Protein AF-A0A953Y8S3-F1 (afdb_monomer_lite)

Foldseek 3Di:
DPPDPPCVVLLVVQCVVVVPPVFFAAADDPVLQVVLCVLLVADDFPVVNSCNRGTQWGDDPQKTFAGRVDPPCRHQNVVVVVVVVVPDDSQWGFGMAGNVRWTKTFRQVQQDPNSFTWIWTADPVVRDTDGDGRGPVRCSVCVVVVNVVVCVVVFAAADDPVRLVVVVVVVVVVVVVVVVDPPVPDDDDDPVVVCVVCVRHDHDDVVPPDPPD

Sequence (213 aa):
MSDEHPFANFEANLREVDPELDGLEPPTTPELIDAVETQLDVKLPPSFALWLRHYNGGTLYNTTIYGVEAEDDFDLAEVNLRDREEGLPTHLVAFANALSGDVYCFDTSLADDSGESPVFLLDPEEGTLASVAASFRSWLERLPRLEAELAEVRGPQPMTIDEWEEFLTRERAKLRRLSETPAHKLTMPDPEKVRAELGGKIPVDPRHLKSRD

pLDDT: mean 86.76, std 12.57, range [38.12, 98.69]

Structure (mmCIF, N/CA/C/O backbone):
data_AF-A0A953Y8S3-F1
#
_entry.id   AF-A0A953Y8S3-F1
#
loop_
_atom_site.group_PDB
_atom_site.id
_atom_site.type_symbol
_atom_site.label_atom_id
_atom_site.label_alt_id
_atom_site.label_comp_id
_atom_site.label_asym_id
_atom_site.label_entity_id
_atom_site.label_seq_id
_atom_site.pdbx_PDB_ins_code
_atom_site.Cartn_x
_atom_site.Cartn_y
_atom_site.Cartn_z
_atom_site.occupancy
_atom_site.B_iso_or_equiv
_atom_site.auth_seq_id
_atom_site.auth_comp_id
_atom_site.auth_asym_id
_atom_site.auth_atom_id
_atom_site.pdbx_PDB_model_num
ATOM 1 N N . MET A 1 1 ? 18.544 -1.359 24.787 1.00 40.81 1 MET A N 1
ATOM 2 C CA . MET A 1 1 ? 18.086 -2.488 23.957 1.00 40.81 1 MET A CA 1
ATOM 3 C C . MET A 1 1 ? 18.172 -1.964 22.544 1.00 40.81 1 MET A C 1
ATOM 5 O O . MET A 1 1 ? 17.632 -0.892 22.330 1.00 40.81 1 MET A O 1
ATOM 9 N N . SER A 1 2 ? 18.984 -2.562 21.670 1.00 45.97 2 SER A N 1
ATOM 10 C CA . SER A 1 2 ? 19.004 -2.121 20.271 1.00 45.97 2 SER A CA 1
ATOM 11 C C . SER A 1 2 ? 17.603 -2.321 19.715 1.00 45.97 2 SER A C 1
ATOM 13 O O . SER A 1 2 ? 17.109 -3.444 19.780 1.00 45.97 2 SER A O 1
ATOM 15 N N . ASP A 1 3 ? 16.968 -1.241 19.261 1.00 53.97 3 ASP A N 1
ATOM 16 C CA . ASP A 1 3 ? 15.739 -1.325 18.480 1.00 53.97 3 ASP A CA 1
ATOM 17 C C . ASP A 1 3 ? 16.066 -2.144 17.235 1.00 53.97 3 ASP A C 1
ATOM 19 O O . ASP A 1 3 ? 16.823 -1.720 16.360 1.00 53.97 3 ASP A O 1
ATOM 23 N N . GLU A 1 4 ? 15.599 -3.387 17.228 1.00 71.94 4 GLU A N 1
ATOM 24 C CA . GLU A 1 4 ? 15.699 -4.254 16.071 1.00 71.94 4 GLU A CA 1
ATOM 25 C C . GLU A 1 4 ? 14.810 -3.646 14.993 1.00 71.94 4 GLU A C 1
ATOM 27 O O . GLU A 1 4 ? 13.605 -3.489 15.182 1.00 71.94 4 GLU A O 1
ATOM 32 N N . HIS A 1 5 ? 15.430 -3.235 13.891 1.00 79.62 5 HIS A N 1
ATOM 33 C CA . HIS A 1 5 ? 14.739 -2.596 12.791 1.00 79.62 5 HIS A CA 1
ATOM 34 C C . HIS A 1 5 ? 13.695 -3.577 12.218 1.00 79.62 5 HIS A C 1
ATOM 36 O O . HIS A 1 5 ? 14.079 -4.577 11.603 1.00 79.62 5 HIS A O 1
ATOM 42 N N . PRO A 1 6 ? 12.381 -3.333 12.389 1.00 79.50 6 PRO A N 1
ATOM 43 C CA . PRO A 1 6 ? 11.343 -4.344 12.152 1.00 79.50 6 PRO A CA 1
ATOM 44 C C . PRO A 1 6 ? 11.275 -4.808 10.691 1.00 79.50 6 PRO A C 1
ATOM 46 O O . PRO A 1 6 ? 10.850 -5.930 10.412 1.00 79.50 6 PRO A O 1
ATOM 49 N N . PHE A 1 7 ? 11.767 -3.966 9.778 1.00 85.94 7 PHE A N 1
ATOM 50 C CA . PHE A 1 7 ? 11.824 -4.213 8.339 1.00 85.94 7 PHE A CA 1
ATOM 51 C C . PHE A 1 7 ? 13.245 -4.446 7.793 1.00 85.94 7 PHE A C 1
ATOM 53 O O . PHE A 1 7 ? 13.429 -4.416 6.583 1.00 85.94 7 PHE A O 1
ATOM 60 N N . ALA A 1 8 ? 14.250 -4.728 8.638 1.00 85.88 8 ALA A N 1
ATOM 61 C CA . ALA A 1 8 ? 15.660 -4.817 8.216 1.00 85.88 8 ALA A CA 1
ATOM 62 C C . ALA A 1 8 ? 15.896 -5.755 7.020 1.00 85.88 8 ALA A C 1
ATOM 64 O O . ALA A 1 8 ? 16.608 -5.419 6.078 1.00 85.88 8 ALA A O 1
ATOM 65 N N . ASN A 1 9 ? 15.287 -6.943 7.059 1.00 83.50 9 ASN A N 1
ATOM 66 C CA . ASN A 1 9 ? 15.431 -7.930 5.989 1.00 83.50 9 ASN A CA 1
ATOM 67 C C . ASN A 1 9 ? 14.745 -7.470 4.699 1.00 83.50 9 ASN A C 1
ATOM 69 O O . ASN A 1 9 ? 15.251 -7.725 3.611 1.00 83.50 9 ASN A O 1
ATOM 73 N N . PHE A 1 10 ? 13.596 -6.803 4.823 1.00 83.94 10 PHE A N 1
ATOM 74 C CA . PHE A 1 10 ? 12.876 -6.260 3.679 1.00 83.94 10 PHE A CA 1
ATOM 75 C C . PHE A 1 10 ? 13.683 -5.134 3.024 1.00 83.94 10 PHE A C 1
ATOM 77 O O . PHE A 1 10 ? 13.901 -5.169 1.818 1.00 83.94 10 PHE A O 1
ATOM 84 N N . GLU A 1 11 ? 14.214 -4.203 3.814 1.00 86.94 11 GLU A N 1
ATOM 85 C CA . GLU A 1 11 ? 15.062 -3.120 3.312 1.00 86.94 11 GLU A CA 1
ATOM 86 C C . GLU A 1 11 ? 16.339 -3.606 2.659 1.00 86.94 11 GLU A C 1
ATOM 88 O O . GLU A 1 11 ? 16.743 -3.054 1.641 1.00 86.94 11 GLU A O 1
ATOM 93 N N . ALA A 1 12 ? 16.985 -4.625 3.230 1.00 87.06 12 ALA A N 1
ATOM 94 C CA . ALA A 1 12 ? 18.180 -5.200 2.633 1.00 87.06 12 ALA A CA 1
ATOM 95 C C . ALA A 1 12 ? 17.896 -5.685 1.205 1.00 87.06 12 ALA A C 1
ATOM 97 O O . ALA A 1 12 ? 18.681 -5.396 0.309 1.00 87.06 12 ALA A O 1
ATOM 98 N N . ASN A 1 13 ? 16.752 -6.344 0.993 1.00 84.62 13 ASN A N 1
ATOM 99 C CA . ASN A 1 13 ? 16.322 -6.794 -0.330 1.00 84.62 13 ASN A CA 1
ATOM 100 C C . ASN A 1 13 ? 15.907 -5.620 -1.227 1.00 84.62 13 ASN A C 1
ATOM 102 O O . ASN A 1 13 ? 16.263 -5.586 -2.400 1.00 84.62 13 ASN A O 1
ATOM 106 N N . LEU A 1 14 ? 15.163 -4.651 -0.687 1.00 84.38 14 LEU A N 1
ATOM 107 C CA . LEU A 1 14 ? 14.699 -3.499 -1.454 1.00 84.38 14 LEU A CA 1
ATOM 108 C C . LEU A 1 14 ? 15.875 -2.655 -1.956 1.00 84.38 14 LEU A C 1
ATOM 110 O O . LEU A 1 14 ? 15.883 -2.271 -3.118 1.00 84.38 14 LEU A O 1
ATOM 114 N N . ARG A 1 15 ? 16.916 -2.476 -1.137 1.00 88.56 15 ARG A N 1
ATOM 115 C CA . ARG A 1 15 ? 18.151 -1.767 -1.504 1.00 88.56 15 ARG A CA 1
ATOM 116 C C . ARG A 1 15 ? 18.956 -2.436 -2.616 1.00 88.56 15 ARG A C 1
ATOM 118 O O . ARG A 1 15 ? 19.825 -1.786 -3.192 1.00 88.56 15 ARG A O 1
ATOM 125 N N . GLU A 1 16 ? 18.701 -3.706 -2.936 1.00 86.12 16 GLU A N 1
ATOM 126 C CA . GLU A 1 16 ? 19.294 -4.331 -4.126 1.00 86.12 16 GLU A CA 1
ATOM 127 C C . GLU A 1 16 ? 18.691 -3.776 -5.426 1.00 86.12 16 GLU A C 1
ATOM 129 O O . GLU A 1 16 ? 19.354 -3.797 -6.464 1.00 86.12 16 GLU A O 1
ATOM 134 N N . VAL A 1 17 ? 17.452 -3.277 -5.365 1.00 80.12 17 VAL A N 1
ATOM 135 C CA . VAL A 1 17 ? 16.686 -2.766 -6.511 1.00 80.12 17 VAL A CA 1
ATOM 136 C C . VAL A 1 17 ? 16.607 -1.236 -6.497 1.00 80.12 17 VAL A C 1
ATOM 138 O O . VAL A 1 17 ? 16.749 -0.615 -7.545 1.00 80.12 17 VAL A O 1
ATOM 141 N N . ASP A 1 18 ? 16.441 -0.639 -5.318 1.00 82.56 18 ASP A N 1
ATOM 142 C CA . ASP A 1 18 ? 16.395 0.802 -5.061 1.00 82.56 18 ASP A CA 1
ATOM 143 C C . ASP A 1 18 ? 17.322 1.143 -3.874 1.00 82.56 18 ASP A C 1
ATOM 145 O O . ASP A 1 18 ? 16.901 1.114 -2.714 1.00 82.56 18 ASP A O 1
ATOM 149 N N . PRO A 1 19 ? 18.618 1.411 -4.127 1.00 84.62 19 PRO A N 1
ATOM 150 C CA . PRO A 1 19 ? 19.604 1.632 -3.068 1.00 84.62 19 PRO A CA 1
ATOM 151 C C . PRO A 1 19 ? 19.318 2.839 -2.166 1.00 84.62 19 PRO A C 1
ATOM 153 O O . PRO A 1 19 ? 19.751 2.840 -1.003 1.00 84.62 19 PRO A O 1
ATOM 156 N N . GLU A 1 20 ? 18.647 3.856 -2.711 1.00 86.94 20 GLU A N 1
ATOM 157 C CA . GLU A 1 20 ? 18.370 5.132 -2.042 1.00 86.94 20 GLU A CA 1
ATOM 158 C C . GLU A 1 20 ? 16.993 5.141 -1.365 1.00 86.94 20 GLU A C 1
ATOM 160 O O . GLU A 1 20 ? 16.804 5.913 -0.426 1.00 86.94 20 GLU A O 1
ATOM 165 N N . LEU A 1 21 ? 16.118 4.182 -1.708 1.00 86.38 21 LEU A N 1
ATOM 166 C CA . LEU A 1 21 ? 14.735 4.097 -1.229 1.00 86.38 21 LEU A CA 1
ATOM 167 C C . LEU A 1 21 ? 13.928 5.339 -1.626 1.00 86.38 21 LEU A C 1
ATOM 169 O O . LEU A 1 21 ? 13.067 5.787 -0.869 1.00 86.38 21 LEU A O 1
ATOM 173 N N . ASP A 1 22 ? 14.216 5.890 -2.807 1.00 87.25 22 ASP A N 1
ATOM 174 C CA . ASP A 1 22 ? 13.662 7.161 -3.288 1.00 87.25 22 ASP A CA 1
ATOM 175 C C . ASP A 1 22 ? 12.137 7.123 -3.428 1.00 87.25 22 ASP A C 1
ATOM 177 O O . ASP A 1 22 ? 11.479 8.161 -3.392 1.00 87.25 22 ASP A O 1
ATOM 181 N N . GLY A 1 23 ? 11.564 5.927 -3.583 1.00 88.06 23 GLY A N 1
ATOM 182 C CA . GLY A 1 23 ? 10.120 5.745 -3.650 1.00 88.06 23 GLY A CA 1
ATOM 183 C C . GLY A 1 23 ? 9.397 5.893 -2.309 1.00 88.06 23 GLY A C 1
ATOM 184 O O . GLY A 1 23 ? 8.176 6.010 -2.319 1.00 88.06 23 GLY A O 1
ATOM 185 N N . LEU A 1 24 ? 10.092 5.860 -1.167 1.00 93.06 24 LEU A N 1
ATOM 186 C CA . LEU A 1 24 ? 9.463 5.838 0.157 1.00 93.06 24 LEU A CA 1
ATOM 187 C C . LEU A 1 24 ? 9.330 7.227 0.778 1.00 93.06 24 LEU A C 1
ATOM 189 O O . LEU A 1 24 ? 10.242 8.052 0.739 1.00 93.06 24 LEU A O 1
ATOM 193 N N . GLU A 1 25 ? 8.196 7.449 1.435 1.00 93.75 25 GLU A N 1
ATOM 194 C CA . GLU A 1 25 ? 7.914 8.705 2.120 1.00 93.75 25 GLU A CA 1
ATOM 195 C C . GLU A 1 25 ? 8.491 8.739 3.544 1.00 93.75 25 GLU A C 1
ATOM 197 O O . GLU A 1 25 ? 8.601 7.697 4.205 1.00 93.75 25 GLU A O 1
ATOM 202 N N . PRO A 1 26 ? 8.848 9.931 4.063 1.00 93.88 26 PRO A N 1
ATOM 203 C CA . PRO A 1 26 ? 9.354 10.070 5.424 1.00 93.88 26 PRO A CA 1
ATOM 204 C C . PRO A 1 26 ? 8.319 9.601 6.463 1.00 93.88 26 PRO A C 1
ATOM 206 O O . PRO A 1 26 ? 7.129 9.718 6.215 1.00 93.88 26 PRO A O 1
ATOM 209 N N . PRO A 1 27 ? 8.740 9.115 7.645 1.00 96.06 27 PRO A N 1
ATOM 210 C CA . PRO A 1 27 ? 7.841 8.632 8.696 1.00 96.06 27 PRO A CA 1
ATOM 211 C C . PRO A 1 27 ? 6.707 9.591 9.091 1.00 96.06 27 PRO A C 1
ATOM 213 O O . PRO A 1 27 ? 6.940 10.793 9.236 1.00 96.06 27 PRO A O 1
ATOM 216 N N . THR A 1 28 ? 5.536 9.042 9.434 1.00 97.00 28 THR A N 1
ATOM 217 C CA . THR A 1 28 ? 4.453 9.789 10.103 1.00 97.00 28 THR A CA 1
ATOM 218 C C . THR A 1 28 ? 4.440 9.585 11.620 1.00 97.00 28 THR A C 1
ATOM 220 O O . THR A 1 28 ? 5.166 8.750 12.175 1.00 97.00 28 THR A O 1
ATOM 223 N N . THR A 1 29 ? 3.615 10.362 12.323 1.00 97.56 29 THR A N 1
ATOM 224 C CA . THR A 1 29 ? 3.522 10.323 13.786 1.00 97.56 29 THR A CA 1
ATOM 225 C C . THR A 1 29 ? 2.384 9.423 14.280 1.00 97.56 29 THR A C 1
ATOM 227 O O . THR A 1 29 ? 1.382 9.233 13.588 1.00 97.56 29 THR A O 1
ATOM 230 N N . PRO A 1 30 ? 2.487 8.866 15.503 1.00 97.69 30 PRO A N 1
ATOM 231 C CA . PRO A 1 30 ? 1.397 8.106 16.112 1.00 97.69 30 PRO A CA 1
ATOM 232 C C . PRO A 1 30 ? 0.076 8.879 16.191 1.00 97.69 30 PRO A C 1
ATOM 234 O O . PRO A 1 30 ? -0.976 8.284 16.001 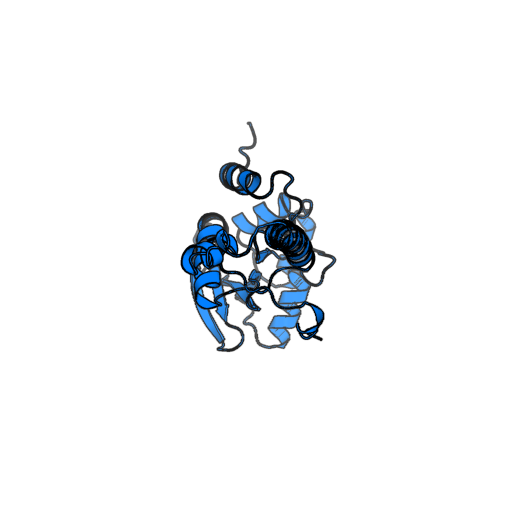1.00 97.69 30 PRO A O 1
ATOM 237 N N . GLU A 1 31 ? 0.125 10.190 16.433 1.00 98.19 31 GLU A N 1
ATOM 238 C CA . GLU A 1 31 ? -1.068 11.031 16.561 1.00 98.19 31 GLU A CA 1
ATOM 239 C C . GLU A 1 31 ? -1.841 11.143 15.242 1.00 98.19 31 GLU A C 1
ATOM 241 O O . GLU A 1 31 ? -3.071 11.150 15.254 1.00 98.19 31 GLU A O 1
ATOM 246 N N . LEU A 1 32 ? -1.129 11.206 14.113 1.00 98.25 32 LEU A N 1
ATOM 247 C CA . LEU A 1 32 ? -1.742 11.231 12.787 1.00 98.25 32 LEU A CA 1
ATOM 248 C C . LEU A 1 32 ? -2.349 9.869 12.433 1.00 98.25 32 LEU A C 1
ATOM 250 O O . LEU A 1 32 ? -3.464 9.802 11.923 1.00 98.25 32 LEU A O 1
ATOM 254 N N . ILE A 1 33 ? -1.680 8.773 12.799 1.00 98.44 33 ILE A N 1
ATOM 255 C CA . ILE A 1 33 ? -2.230 7.416 12.644 1.00 98.44 33 ILE A CA 1
ATOM 256 C C . ILE A 1 33 ? -3.518 7.257 13.466 1.00 98.44 33 ILE A C 1
ATOM 258 O O . ILE A 1 33 ? -4.524 6.781 12.943 1.00 98.44 33 ILE A O 1
ATOM 262 N N . ASP A 1 34 ? -3.519 7.698 14.727 1.00 98.44 34 ASP A N 1
ATOM 263 C CA . ASP A 1 34 ? -4.701 7.653 15.596 1.00 98.44 34 ASP A CA 1
ATOM 264 C C . ASP A 1 34 ? -5.860 8.499 15.028 1.00 98.44 34 ASP A C 1
ATOM 266 O O . ASP A 1 34 ? -7.034 8.134 15.170 1.00 98.44 34 ASP A O 1
ATOM 270 N N . ALA A 1 35 ? -5.550 9.623 14.370 1.00 98.31 35 ALA A N 1
ATOM 271 C CA . ALA A 1 35 ? -6.540 10.455 13.693 1.00 98.31 35 ALA A CA 1
ATOM 272 C C . ALA A 1 35 ? -7.179 9.721 12.505 1.00 98.31 35 ALA A C 1
ATOM 274 O O . ALA A 1 35 ? -8.407 9.713 12.404 1.00 98.31 35 ALA A O 1
ATOM 275 N N . VAL A 1 36 ? -6.382 9.037 11.676 1.00 98.31 36 VAL A N 1
ATOM 276 C CA . VAL A 1 36 ? -6.886 8.206 10.569 1.00 98.31 36 VAL A CA 1
ATOM 277 C C . VAL A 1 36 ? -7.742 7.051 11.082 1.00 98.31 36 VAL A C 1
ATOM 279 O O . VAL A 1 36 ? -8.850 6.848 10.591 1.00 98.31 36 VAL A O 1
ATOM 282 N N . GLU A 1 37 ? -7.291 6.326 12.110 1.00 98.50 37 GLU A N 1
ATOM 283 C CA . GLU A 1 37 ? -8.082 5.263 12.749 1.00 98.50 37 GLU A CA 1
ATOM 284 C C . GLU A 1 37 ? -9.438 5.780 13.248 1.00 98.50 37 GLU A C 1
ATOM 286 O O . GLU A 1 37 ? -10.473 5.140 13.058 1.00 98.50 37 GLU A O 1
ATOM 291 N N . THR A 1 38 ? -9.444 6.971 13.852 1.00 98.38 38 THR A N 1
ATOM 292 C CA . THR A 1 38 ? -10.665 7.626 14.336 1.00 98.38 38 THR A CA 1
ATOM 293 C C . THR A 1 38 ? -11.576 8.049 13.185 1.00 98.38 38 THR A C 1
ATOM 295 O O . THR A 1 38 ? -12.787 7.859 13.260 1.00 98.38 38 THR A O 1
ATOM 298 N N . GLN A 1 39 ? -11.014 8.617 12.118 1.00 98.00 39 GLN A N 1
ATOM 299 C CA . GLN A 1 39 ? -11.761 9.080 10.949 1.00 98.00 39 GLN A CA 1
ATOM 300 C C . GLN A 1 39 ? -12.384 7.918 10.170 1.00 98.00 39 GLN A C 1
ATOM 302 O O . GLN A 1 39 ? -13.512 8.025 9.686 1.00 98.00 39 GLN A O 1
ATOM 307 N N . LEU A 1 40 ? -11.665 6.801 10.074 1.00 97.81 40 LEU A N 1
ATOM 308 C CA . LEU A 1 40 ? -12.122 5.602 9.388 1.00 97.81 40 LEU A CA 1
ATOM 309 C C . LEU A 1 40 ? -12.964 4.673 10.277 1.00 97.81 40 LEU A C 1
ATOM 311 O O . LEU A 1 40 ? -13.578 3.759 9.726 1.00 97.81 40 LEU A O 1
ATOM 315 N N . ASP A 1 41 ? -13.038 4.918 11.589 1.00 97.75 41 ASP A N 1
ATOM 316 C CA . ASP A 1 41 ? -13.699 4.068 12.597 1.00 97.75 41 ASP A CA 1
ATOM 317 C C . ASP A 1 41 ? -13.211 2.606 12.558 1.00 97.75 41 ASP A C 1
ATOM 319 O O . ASP A 1 41 ? -13.985 1.649 12.593 1.00 97.75 41 ASP A O 1
ATOM 323 N N . VAL A 1 42 ? -11.893 2.429 12.433 1.00 97.50 42 VAL A N 1
ATOM 324 C CA . VAL A 1 42 ? -11.216 1.124 12.363 1.00 97.50 42 VAL A CA 1
ATOM 325 C C . VAL A 1 42 ? -9.897 1.169 13.125 1.00 97.50 42 VAL A C 1
ATOM 327 O O . VAL A 1 42 ? -9.343 2.235 13.382 1.00 97.50 42 VAL A O 1
ATOM 330 N N . LYS A 1 43 ? -9.364 -0.005 13.470 1.00 97.94 43 LYS A N 1
ATOM 331 C CA . LYS A 1 43 ? -7.976 -0.143 13.919 1.00 97.94 43 LYS A CA 1
ATOM 332 C C . LYS A 1 43 ? -7.117 -0.648 12.774 1.00 97.94 43 LYS A C 1
ATOM 334 O O . LYS A 1 43 ? -7.473 -1.636 12.132 1.00 97.94 43 LYS A O 1
ATOM 339 N N . LEU A 1 44 ? -6.014 0.044 12.510 1.00 98.44 44 LEU A N 1
ATOM 340 C CA . LEU A 1 44 ? -5.054 -0.374 11.503 1.00 98.44 44 LEU A CA 1
ATOM 341 C C . LEU A 1 44 ? -4.238 -1.558 12.040 1.00 98.44 44 LEU A C 1
ATOM 343 O O . LEU A 1 44 ? -3.949 -1.616 13.240 1.00 98.44 44 LEU A O 1
ATOM 347 N N . PRO A 1 45 ? -3.827 -2.501 11.173 1.00 98.44 45 PRO A N 1
ATOM 348 C CA . PRO A 1 45 ? -2.984 -3.612 11.595 1.00 98.44 45 PRO A CA 1
ATOM 349 C C . PRO A 1 45 ? -1.685 -3.106 12.244 1.00 98.44 45 PRO A C 1
ATOM 351 O O . PRO A 1 45 ? -1.045 -2.209 11.681 1.00 98.44 45 PRO A O 1
ATOM 354 N N . PRO A 1 46 ? -1.241 -3.674 13.382 1.00 98.00 46 PRO A N 1
ATOM 355 C CA . PRO A 1 46 ? -0.047 -3.207 14.085 1.00 98.00 46 PRO A CA 1
ATOM 356 C C . PRO A 1 46 ? 1.202 -3.132 13.202 1.00 98.00 46 PRO A C 1
ATOM 358 O O . PRO A 1 46 ? 1.966 -2.171 13.296 1.00 98.00 46 PRO A O 1
ATOM 361 N N . SER A 1 47 ? 1.407 -4.108 12.314 1.00 97.25 47 SER A N 1
ATOM 362 C CA . SER A 1 47 ? 2.540 -4.119 11.390 1.00 97.25 47 SER A CA 1
ATOM 363 C C . SER A 1 47 ? 2.469 -3.025 10.322 1.00 97.25 47 SER A C 1
ATOM 365 O O . SER A 1 47 ? 3.517 -2.522 9.918 1.00 97.25 47 SER A O 1
ATOM 367 N N . PHE A 1 48 ? 1.271 -2.592 9.923 1.00 98.25 48 PHE A N 1
ATOM 368 C CA . PHE A 1 48 ? 1.091 -1.455 9.019 1.00 98.25 48 PHE A CA 1
ATOM 369 C C . PHE A 1 48 ? 1.251 -0.114 9.745 1.00 98.25 48 PHE A C 1
ATOM 371 O O . PHE A 1 48 ? 1.951 0.770 9.265 1.00 98.25 48 PHE A O 1
ATOM 378 N N . ALA A 1 49 ? 0.714 0.024 10.959 1.00 97.94 49 ALA A N 1
ATOM 379 C CA . ALA A 1 49 ? 0.969 1.206 11.784 1.00 97.94 49 ALA A CA 1
ATOM 380 C C . ALA A 1 49 ? 2.471 1.378 12.085 1.00 97.94 49 ALA A C 1
ATOM 382 O O . ALA A 1 49 ? 2.988 2.494 12.118 1.00 97.94 49 ALA A O 1
ATOM 383 N N . LEU A 1 50 ? 3.195 0.270 12.281 1.00 96.56 50 LEU A N 1
ATOM 384 C CA . LEU A 1 50 ? 4.649 0.282 12.431 1.00 96.56 50 LEU A CA 1
ATOM 385 C C . LEU A 1 50 ? 5.365 0.692 11.139 1.00 96.56 50 LEU A C 1
ATOM 387 O O . LEU A 1 50 ? 6.375 1.387 11.221 1.00 96.56 50 LEU A O 1
ATOM 391 N N . TRP A 1 51 ? 4.844 0.281 9.979 1.00 96.50 51 TRP A N 1
ATOM 392 C CA . TRP A 1 51 ? 5.330 0.733 8.678 1.00 96.50 51 TRP A CA 1
ATOM 393 C C . TRP A 1 51 ? 5.178 2.237 8.538 1.00 96.50 51 TRP A C 1
ATOM 395 O O . TRP A 1 51 ? 6.191 2.889 8.368 1.00 96.50 51 TRP A O 1
ATOM 405 N N . LEU A 1 52 ? 3.985 2.795 8.751 1.00 97.62 52 LEU A N 1
ATOM 406 C CA . LEU A 1 52 ? 3.725 4.239 8.654 1.00 97.62 52 LEU A CA 1
ATOM 407 C C . LEU A 1 52 ? 4.679 5.082 9.523 1.00 97.62 52 LEU A C 1
ATOM 409 O O . LEU A 1 52 ? 5.170 6.129 9.104 1.00 97.62 52 LEU A O 1
ATOM 413 N N . ARG A 1 53 ? 5.023 4.593 10.722 1.00 96.69 53 ARG A N 1
ATOM 414 C CA . ARG A 1 53 ? 5.988 5.235 11.644 1.00 96.69 53 ARG A CA 1
ATOM 415 C C . ARG A 1 53 ? 7.447 5.146 11.208 1.00 96.69 53 ARG A C 1
ATOM 417 O O . ARG A 1 53 ? 8.316 5.684 11.893 1.00 96.69 53 ARG A O 1
ATOM 424 N N . HIS A 1 54 ? 7.729 4.416 10.143 1.00 94.75 54 HIS A N 1
ATOM 425 C CA . HIS A 1 54 ? 9.059 4.264 9.575 1.00 94.75 54 HIS A CA 1
ATOM 426 C C . HIS A 1 54 ? 9.125 4.807 8.141 1.00 94.75 54 HIS A C 1
ATOM 428 O O . HIS A 1 54 ? 10.100 5.451 7.774 1.00 94.75 54 HIS A O 1
ATOM 434 N N . TYR A 1 55 ? 8.060 4.593 7.378 1.00 94.19 55 TYR A N 1
ATOM 435 C CA . TYR A 1 55 ? 7.835 5.008 6.005 1.00 94.19 55 TYR A CA 1
ATOM 436 C C . TYR A 1 55 ? 6.352 5.341 5.861 1.00 94.19 55 TYR A C 1
ATOM 438 O O . TYR A 1 55 ? 5.515 4.447 5.996 1.00 94.19 55 TYR A O 1
ATOM 446 N N . ASN A 1 56 ? 5.993 6.595 5.592 1.00 95.25 56 ASN A N 1
ATOM 447 C CA . ASN A 1 56 ? 4.593 7.028 5.485 1.00 95.25 56 ASN A CA 1
ATOM 448 C C . ASN A 1 56 ? 3.926 6.579 4.171 1.00 95.25 56 ASN A C 1
ATOM 450 O O . ASN A 1 56 ? 3.214 7.340 3.540 1.00 95.25 56 ASN A O 1
ATOM 454 N N . GLY A 1 57 ? 4.168 5.347 3.729 1.00 94.56 57 GLY A N 1
ATOM 455 C CA . GLY A 1 57 ? 3.777 4.885 2.402 1.00 94.56 57 GLY A CA 1
ATOM 456 C C . GLY A 1 57 ? 4.853 5.172 1.357 1.00 94.56 57 GLY A C 1
ATOM 457 O O . GLY A 1 57 ? 6.052 5.102 1.649 1.00 94.56 57 GLY A O 1
ATOM 458 N N . GLY A 1 58 ? 4.412 5.419 0.130 1.00 93.69 58 GLY A N 1
ATOM 459 C CA . GLY A 1 58 ? 5.268 5.597 -1.036 1.00 93.69 58 GLY A CA 1
ATOM 460 C C . GLY A 1 58 ? 5.196 4.421 -2.009 1.00 93.69 58 GLY A C 1
ATOM 461 O O . GLY A 1 58 ? 4.379 3.509 -1.881 1.00 93.69 58 GLY A O 1
ATOM 462 N N . THR A 1 59 ? 6.051 4.440 -3.020 1.00 92.31 59 THR A N 1
ATOM 463 C CA . THR A 1 59 ? 6.057 3.457 -4.102 1.00 92.31 59 THR A CA 1
ATOM 464 C C . THR A 1 59 ? 7.110 2.378 -3.872 1.00 92.31 59 THR A C 1
ATOM 466 O O . THR A 1 59 ? 8.293 2.651 -3.688 1.00 92.31 59 THR A O 1
ATOM 469 N N . LEU A 1 60 ? 6.665 1.125 -3.938 1.00 90.31 60 LEU A N 1
ATOM 470 C CA . LEU A 1 60 ? 7.494 -0.072 -3.936 1.00 90.31 60 LEU A CA 1
ATOM 471 C C . LEU A 1 60 ? 7.239 -0.857 -5.218 1.00 90.31 60 LEU A C 1
ATOM 473 O O . LEU A 1 60 ? 6.127 -1.334 -5.446 1.00 90.31 60 LEU A O 1
ATOM 477 N N . TYR A 1 61 ? 8.275 -1.057 -6.031 1.00 87.62 61 TYR A N 1
ATOM 478 C CA . TYR A 1 61 ? 8.126 -1.667 -7.356 1.00 87.62 61 TYR A CA 1
ATOM 479 C C . TYR A 1 61 ? 7.107 -0.881 -8.203 1.00 87.62 61 TYR A C 1
ATOM 481 O O . TYR A 1 61 ? 7.342 0.289 -8.485 1.00 87.62 61 TYR A O 1
ATOM 489 N N . ASN A 1 62 ? 5.983 -1.496 -8.593 1.00 88.88 62 ASN A N 1
ATOM 490 C CA . ASN A 1 62 ? 4.866 -0.828 -9.272 1.00 88.88 62 ASN A CA 1
ATOM 491 C C . ASN A 1 62 ? 3.601 -0.783 -8.398 1.00 88.88 62 ASN A C 1
ATOM 493 O O . ASN A 1 62 ? 2.484 -0.758 -8.923 1.00 88.88 62 ASN A O 1
ATOM 497 N N . THR A 1 63 ? 3.772 -0.827 -7.078 1.00 93.12 63 THR A N 1
ATOM 498 C CA . THR A 1 63 ? 2.691 -0.715 -6.102 1.00 93.12 63 THR A CA 1
ATOM 499 C C . THR A 1 63 ? 2.901 0.537 -5.259 1.00 93.12 63 THR A C 1
ATOM 501 O O . THR A 1 63 ? 3.959 0.722 -4.661 1.00 93.12 63 THR A O 1
ATOM 504 N N . THR A 1 64 ? 1.876 1.376 -5.173 1.00 95.38 64 THR A N 1
ATOM 505 C CA . THR A 1 64 ? 1.877 2.582 -4.339 1.00 95.38 64 THR A CA 1
ATOM 506 C C . THR A 1 64 ? 1.143 2.290 -3.040 1.00 95.38 64 THR A C 1
ATOM 508 O O . THR A 1 64 ? -0.036 1.951 -3.066 1.00 95.38 64 THR A O 1
ATOM 511 N N . ILE A 1 65 ? 1.840 2.391 -1.912 1.00 97.25 65 ILE A N 1
ATOM 512 C CA . ILE A 1 65 ? 1.287 2.267 -0.562 1.00 97.25 65 ILE A CA 1
ATOM 513 C C . ILE A 1 65 ? 0.808 3.641 -0.105 1.00 97.25 65 ILE A C 1
ATOM 515 O O . ILE A 1 65 ? 1.549 4.618 -0.182 1.00 97.25 65 ILE A O 1
ATOM 519 N N . TYR A 1 66 ? -0.416 3.689 0.407 1.00 97.94 66 TYR A N 1
ATOM 520 C CA . TYR A 1 66 ? -1.057 4.908 0.878 1.00 97.94 66 TYR A CA 1
ATOM 521 C C . TYR A 1 66 ? -0.437 5.391 2.188 1.00 97.94 66 TYR A C 1
ATOM 523 O O . TYR A 1 66 ? -0.120 4.592 3.079 1.00 97.94 66 TYR A O 1
ATOM 531 N N . GLY A 1 67 ? -0.286 6.707 2.286 1.00 97.56 67 GLY A N 1
ATOM 532 C CA . GLY A 1 67 ? 0.299 7.401 3.425 1.00 97.56 67 GLY A CA 1
ATOM 533 C C . GLY A 1 67 ? -0.731 8.135 4.264 1.00 97.56 67 GLY A C 1
ATOM 534 O O . GLY A 1 67 ? -1.902 8.208 3.913 1.00 97.56 67 GLY A O 1
ATOM 535 N N . VAL A 1 68 ? -0.302 8.689 5.391 1.00 97.75 68 VAL A N 1
ATOM 536 C CA . VAL A 1 68 ? -1.115 9.600 6.203 1.00 97.75 68 VAL A CA 1
ATOM 537 C C . VAL A 1 68 ? -0.728 11.038 5.882 1.00 97.75 68 VAL A C 1
ATOM 539 O O . VAL A 1 68 ? 0.448 11.378 5.969 1.00 97.75 68 VAL A O 1
ATOM 542 N N . GLU A 1 69 ? -1.709 11.872 5.552 1.00 94.81 69 GLU A N 1
ATOM 543 C CA . GLU A 1 69 ? -1.532 13.228 5.020 1.00 94.81 69 GLU A CA 1
ATOM 544 C C . GLU A 1 69 ? -0.624 13.264 3.774 1.00 94.81 69 GLU A C 1
ATOM 546 O O . GLU A 1 69 ? 0.195 14.169 3.618 1.00 94.81 69 GLU A O 1
ATOM 551 N N . ALA A 1 70 ? -0.741 12.261 2.896 1.00 90.62 70 ALA A N 1
ATOM 552 C CA . ALA A 1 70 ? 0.052 12.186 1.666 1.00 90.62 70 ALA A CA 1
ATOM 553 C C . ALA A 1 70 ? -0.420 13.226 0.629 1.00 90.62 70 ALA A C 1
ATOM 555 O O . ALA A 1 70 ? -1.620 13.427 0.445 1.00 90.62 70 ALA A O 1
ATOM 556 N N . GLU A 1 71 ? 0.517 13.880 -0.068 1.00 76.81 71 GLU A N 1
ATOM 557 C CA . GLU A 1 71 ? 0.216 15.023 -0.953 1.00 76.81 71 GLU A CA 1
ATOM 558 C C . GLU A 1 71 ? -0.366 14.622 -2.333 1.00 76.81 71 GLU A C 1
ATOM 560 O O . GLU A 1 71 ? -0.983 15.457 -2.995 1.00 76.81 71 GLU A O 1
ATOM 565 N N . ASP A 1 72 ? -0.228 13.355 -2.750 1.00 72.75 72 ASP A N 1
ATOM 566 C CA . ASP A 1 72 ? -0.413 12.908 -4.145 1.00 72.75 72 ASP A CA 1
ATOM 567 C C . ASP A 1 72 ? -1.658 12.017 -4.383 1.00 72.75 72 ASP A C 1
ATOM 569 O O . ASP A 1 72 ? -1.566 10.976 -5.026 1.00 72.75 72 ASP A O 1
ATOM 573 N N . ASP A 1 73 ? -2.839 12.379 -3.865 1.00 82.50 73 ASP A N 1
ATOM 574 C CA . ASP A 1 73 ? -4.099 11.596 -3.980 1.00 82.50 73 ASP A CA 1
ATOM 575 C C . ASP A 1 73 ? -4.056 10.178 -3.354 1.00 82.50 73 ASP A C 1
ATOM 577 O O . ASP A 1 73 ? -5.003 9.396 -3.488 1.00 82.50 73 ASP A O 1
ATOM 581 N N . PHE A 1 74 ? -2.976 9.845 -2.642 1.00 89.38 74 PHE A N 1
ATOM 582 C CA . PHE A 1 74 ? -2.764 8.568 -1.952 1.00 89.38 74 PHE A CA 1
ATOM 583 C C . PHE A 1 74 ? -2.858 8.699 -0.428 1.00 89.38 74 PHE A C 1
ATOM 585 O O . PHE A 1 74 ? -2.297 7.881 0.307 1.00 89.38 74 PHE A O 1
ATOM 592 N N . ASP A 1 75 ? -3.570 9.720 0.055 1.00 96.88 75 ASP A N 1
ATOM 593 C CA . ASP A 1 75 ? -3.911 9.823 1.467 1.00 96.88 75 ASP A CA 1
ATOM 594 C C . ASP A 1 75 ? -4.863 8.688 1.866 1.00 96.88 75 ASP A C 1
ATOM 596 O O . ASP A 1 75 ? -5.950 8.504 1.312 1.00 96.88 75 ASP A O 1
ATOM 600 N N . LEU A 1 76 ? -4.438 7.914 2.858 1.00 98.06 76 LEU A N 1
ATOM 601 C CA . LEU A 1 76 ? -5.108 6.716 3.332 1.00 98.06 76 LEU A CA 1
ATOM 602 C C . LEU A 1 76 ? -6.547 6.997 3.771 1.00 98.06 76 LEU A C 1
ATOM 604 O O . LEU A 1 76 ? -7.435 6.186 3.497 1.00 98.06 76 LEU A O 1
ATOM 608 N N . ALA A 1 77 ? -6.794 8.109 4.462 1.00 97.88 77 ALA A N 1
ATOM 609 C CA . ALA A 1 77 ? -8.125 8.426 4.949 1.00 97.88 77 ALA A CA 1
ATOM 610 C C . ALA A 1 77 ? -9.020 8.954 3.829 1.00 97.88 77 ALA A C 1
ATOM 612 O O . ALA A 1 77 ? -10.151 8.485 3.689 1.00 97.88 77 ALA A O 1
ATOM 613 N N . GLU A 1 78 ? -8.527 9.891 3.022 1.00 97.31 78 GLU A N 1
ATOM 614 C CA . GLU A 1 78 ? -9.283 10.487 1.922 1.00 97.31 78 GLU A CA 1
ATOM 615 C C . GLU A 1 78 ? -9.682 9.439 0.883 1.00 97.31 78 GLU A C 1
ATOM 617 O O . GLU A 1 78 ? -10.858 9.369 0.515 1.00 97.31 78 GLU A O 1
ATOM 622 N N . VAL A 1 79 ? -8.750 8.564 0.484 1.00 96.19 79 VAL A N 1
ATOM 623 C CA . VAL A 1 79 ? -9.026 7.473 -0.461 1.00 96.19 79 VAL A CA 1
ATOM 624 C C . VAL A 1 79 ? -10.103 6.543 0.088 1.00 96.19 79 VAL A C 1
ATOM 626 O O . VAL A 1 79 ? -11.104 6.306 -0.581 1.00 96.19 79 VAL A O 1
ATOM 629 N N . ASN A 1 80 ? -9.969 6.064 1.329 1.00 98.06 80 ASN A N 1
ATOM 630 C CA . ASN A 1 80 ? -10.959 5.143 1.893 1.00 98.06 80 ASN A CA 1
ATOM 631 C C . ASN A 1 80 ? -12.330 5.794 2.102 1.00 98.06 80 ASN A C 1
ATOM 633 O O . ASN A 1 80 ? -13.350 5.125 1.946 1.00 98.06 80 ASN A O 1
ATOM 637 N N . LEU A 1 81 ? -12.392 7.074 2.476 1.00 97.50 81 LEU A N 1
ATOM 638 C CA . LEU A 1 81 ? -13.665 7.783 2.604 1.00 97.50 81 LEU A CA 1
ATOM 639 C C . LEU A 1 81 ? -14.358 7.925 1.251 1.00 97.50 81 LEU A C 1
ATOM 641 O O . LEU A 1 81 ? -15.550 7.630 1.165 1.00 97.50 81 LEU A O 1
ATOM 645 N N . ARG A 1 82 ? -13.615 8.301 0.205 1.00 96.12 82 ARG A N 1
ATOM 646 C CA . ARG A 1 82 ? -14.128 8.356 -1.168 1.00 96.12 82 ARG A CA 1
ATOM 647 C C . ARG A 1 82 ? -14.623 6.985 -1.627 1.00 96.12 82 ARG A C 1
ATOM 649 O O . ARG A 1 82 ? -15.769 6.860 -2.043 1.00 96.12 82 ARG A O 1
ATOM 656 N N . ASP A 1 83 ? -13.816 5.942 -1.469 1.00 94.81 83 ASP A N 1
ATOM 657 C CA . ASP A 1 83 ? -14.173 4.595 -1.922 1.00 94.81 83 ASP A CA 1
ATOM 658 C C . ASP A 1 83 ? -15.400 4.047 -1.162 1.00 94.81 83 ASP A C 1
ATOM 660 O O . ASP A 1 83 ? -16.222 3.316 -1.719 1.00 94.81 83 ASP A O 1
ATOM 664 N N . ARG A 1 84 ? -15.596 4.437 0.106 1.00 96.25 84 ARG A N 1
ATOM 665 C CA . ARG A 1 84 ? -16.811 4.115 0.881 1.00 96.25 84 ARG A CA 1
ATOM 666 C C . ARG A 1 84 ? -18.061 4.803 0.335 1.00 96.25 84 ARG A C 1
ATOM 668 O O . ARG A 1 84 ? -19.134 4.200 0.377 1.00 96.25 84 ARG A O 1
ATOM 675 N N . GLU A 1 85 ? -17.953 6.026 -0.186 1.00 95.94 85 GLU A N 1
ATOM 676 C CA . GLU A 1 85 ? -19.061 6.687 -0.895 1.00 95.94 85 GLU A CA 1
ATOM 677 C C . GLU A 1 85 ? -19.444 5.928 -2.175 1.00 95.94 85 GLU A C 1
ATOM 679 O O . GLU A 1 85 ? -20.618 5.900 -2.551 1.00 95.94 85 GLU A O 1
ATOM 684 N N . GLU A 1 86 ? -18.478 5.239 -2.786 1.00 92.00 86 GLU A N 1
ATOM 685 C CA . GLU A 1 86 ? -18.662 4.378 -3.960 1.00 92.00 86 GLU A CA 1
ATOM 686 C C . GLU A 1 86 ? -19.076 2.935 -3.613 1.00 92.00 86 GLU A C 1
ATOM 688 O O . GLU A 1 86 ? -19.382 2.136 -4.499 1.00 92.00 86 GLU A O 1
ATOM 693 N N . GLY A 1 87 ? -19.188 2.611 -2.321 1.00 92.69 87 GLY A N 1
ATOM 694 C CA . GLY A 1 87 ? -19.727 1.343 -1.832 1.00 92.69 87 GLY A CA 1
ATOM 695 C C . GLY A 1 87 ? -18.702 0.371 -1.250 1.00 92.69 87 GLY A C 1
ATOM 696 O O . GLY A 1 87 ? -19.082 -0.762 -0.939 1.00 92.69 87 GLY A O 1
ATOM 697 N N . LEU A 1 88 ? -17.443 0.781 -1.051 1.00 93.88 88 LEU A N 1
ATOM 698 C CA . LEU A 1 88 ? -16.461 -0.024 -0.323 1.00 93.88 88 LEU A CA 1
ATOM 699 C C . LEU A 1 88 ? -16.958 -0.283 1.117 1.00 93.88 88 LEU A C 1
ATOM 701 O O . LEU A 1 88 ? -17.266 0.664 1.850 1.00 93.88 88 LEU A O 1
ATOM 705 N N . PRO A 1 89 ? -17.053 -1.549 1.563 1.00 95.81 89 PRO A N 1
ATOM 706 C CA . PRO A 1 89 ? -17.455 -1.864 2.928 1.00 95.81 89 PRO A CA 1
ATOM 707 C C . PRO A 1 89 ? -16.516 -1.255 3.974 1.00 95.81 89 PRO A C 1
ATOM 709 O O . PRO A 1 89 ? -15.302 -1.312 3.831 1.00 95.81 89 PRO A O 1
ATOM 712 N N . THR A 1 90 ? -17.063 -0.762 5.088 1.00 96.88 90 THR A N 1
ATOM 713 C CA . THR A 1 90 ?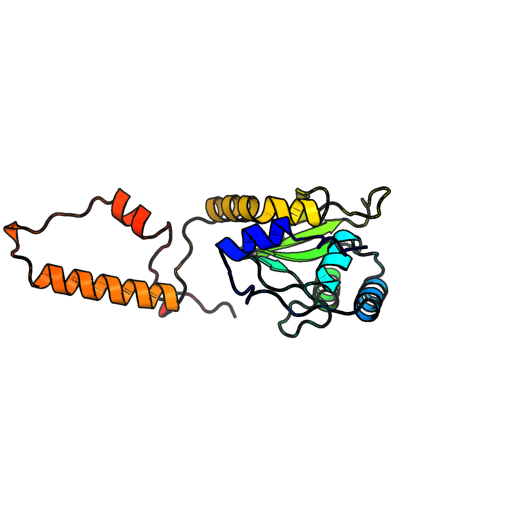 -16.280 -0.055 6.122 1.00 96.88 90 THR A CA 1
ATOM 714 C C . THR A 1 90 ? -15.183 -0.893 6.781 1.00 96.88 90 THR A C 1
ATOM 716 O O . THR A 1 90 ? -14.204 -0.327 7.259 1.00 96.88 90 THR A O 1
ATOM 719 N N . HIS A 1 91 ? -15.334 -2.221 6.806 1.00 96.81 91 HIS A N 1
ATOM 720 C CA . HIS A 1 91 ? -14.330 -3.139 7.347 1.00 96.81 91 HIS A CA 1
ATOM 721 C C . HIS A 1 91 ? -13.146 -3.365 6.400 1.00 96.81 91 HIS A C 1
ATOM 723 O O . HIS A 1 91 ? -12.094 -3.813 6.860 1.00 96.81 91 HIS A O 1
ATOM 729 N N . LEU A 1 92 ? -13.306 -3.067 5.106 1.00 97.94 92 LEU A N 1
ATOM 730 C CA . LEU A 1 92 ? -12.215 -3.096 4.146 1.00 97.94 92 LEU A CA 1
ATOM 731 C C . LEU A 1 92 ? -11.492 -1.754 4.172 1.00 97.94 92 LEU A C 1
ATOM 733 O O . LEU A 1 92 ? -12.110 -0.701 4.022 1.00 97.94 92 LEU A O 1
ATOM 737 N N . VAL A 1 93 ? -10.180 -1.811 4.372 1.00 98.50 93 VAL A N 1
ATOM 738 C CA . VAL A 1 93 ? -9.313 -0.632 4.376 1.00 98.50 93 VAL A CA 1
ATOM 739 C C . VAL A 1 93 ? -8.307 -0.784 3.250 1.00 98.50 93 VAL A C 1
ATOM 741 O O . VAL A 1 93 ? -7.370 -1.574 3.369 1.00 98.50 93 VAL A O 1
ATOM 744 N N . ALA A 1 94 ? -8.513 -0.056 2.157 1.00 98.12 94 ALA A N 1
ATOM 745 C CA . ALA A 1 94 ? -7.560 0.030 1.061 1.00 98.12 94 ALA A CA 1
ATOM 746 C C . ALA A 1 94 ? -6.267 0.683 1.566 1.00 98.12 94 ALA A C 1
ATOM 748 O O . ALA A 1 94 ? -6.322 1.716 2.228 1.00 98.12 94 ALA A O 1
ATOM 749 N N . PHE A 1 95 ? -5.111 0.087 1.289 1.00 98.44 95 PHE A N 1
ATOM 750 C CA . PHE A 1 95 ? -3.823 0.624 1.749 1.00 98.44 95 PHE A CA 1
ATOM 751 C C . PHE A 1 95 ? -2.749 0.654 0.666 1.00 98.44 95 PHE A C 1
ATOM 753 O O . PHE A 1 95 ? -1.686 1.224 0.895 1.00 98.44 95 PHE A O 1
ATOM 760 N N . ALA A 1 96 ? -2.980 0.023 -0.485 1.00 97.62 96 ALA A N 1
ATOM 761 C CA . ALA A 1 96 ? -2.068 0.123 -1.610 1.00 97.62 96 ALA A CA 1
ATOM 762 C C . ALA A 1 96 ? -2.787 -0.107 -2.940 1.00 97.62 96 ALA A C 1
ATOM 764 O O . ALA A 1 96 ? -3.740 -0.881 -3.010 1.00 97.62 96 ALA A O 1
ATOM 765 N N . ASN A 1 97 ? -2.284 0.514 -4.002 1.00 94.81 97 ASN A N 1
ATOM 766 C CA . ASN A 1 97 ? -2.754 0.329 -5.368 1.00 94.81 97 ASN A CA 1
ATOM 767 C C . ASN A 1 97 ? -1.663 -0.333 -6.208 1.00 94.81 97 ASN A C 1
ATOM 769 O O . ASN A 1 97 ? -0.525 0.141 -6.243 1.00 94.81 97 ASN A O 1
ATOM 773 N N . ALA A 1 98 ? -2.002 -1.423 -6.887 1.00 92.00 98 ALA A N 1
ATOM 774 C CA . ALA A 1 98 ? -1.133 -2.022 -7.882 1.00 92.00 98 ALA A CA 1
ATOM 775 C C . ALA A 1 98 ? -1.276 -1.273 -9.213 1.00 92.00 98 ALA A C 1
ATOM 777 O O . ALA A 1 98 ? -2.357 -0.834 -9.580 1.00 92.00 98 ALA A O 1
ATOM 778 N N . LEU A 1 99 ? -0.230 -1.236 -10.038 1.00 84.81 99 LEU A N 1
ATOM 779 C CA . LEU A 1 99 ? -0.285 -0.571 -11.351 1.00 84.81 99 LEU A CA 1
ATOM 780 C C . LEU A 1 99 ? -1.429 -1.045 -12.301 1.00 84.81 99 LEU A C 1
ATOM 782 O O . LEU A 1 99 ? -1.733 -0.359 -13.275 1.00 84.81 99 LEU A O 1
ATOM 786 N N . SER A 1 100 ? -2.092 -2.185 -12.052 1.00 82.06 100 SER A N 1
ATOM 787 C CA . SER A 1 100 ? -3.283 -2.631 -12.808 1.00 82.06 100 SER A CA 1
ATOM 788 C C . SER A 1 100 ? -4.516 -1.795 -12.507 1.00 82.06 100 SER A C 1
ATOM 790 O O . SER A 1 100 ? -5.420 -1.775 -13.338 1.00 82.06 100 SER A O 1
ATOM 792 N N . GLY A 1 101 ? -4.560 -1.138 -11.349 1.00 86.81 101 GLY A N 1
ATOM 793 C CA . GLY A 1 101 ? -5.780 -0.626 -10.736 1.00 86.81 101 GLY A CA 1
ATOM 794 C C . GLY A 1 101 ? -6.389 -1.574 -9.698 1.00 86.81 101 GLY A C 1
ATOM 795 O O . GLY A 1 101 ? -7.377 -1.199 -9.078 1.00 86.81 101 GLY A O 1
ATOM 796 N N . ASP A 1 102 ? -5.816 -2.767 -9.487 1.00 91.75 102 ASP A N 1
ATOM 797 C CA . ASP A 1 102 ? -6.225 -3.631 -8.375 1.00 91.75 102 ASP A CA 1
ATOM 798 C C . ASP A 1 102 ? -5.773 -3.022 -7.044 1.00 91.75 102 ASP A C 1
ATOM 800 O O . ASP A 1 102 ? -4.656 -2.509 -6.924 1.00 91.75 102 ASP A O 1
ATOM 804 N N . VAL A 1 103 ? -6.614 -3.133 -6.020 1.00 95.81 103 VAL A N 1
ATOM 805 C CA . VAL A 1 103 ? -6.393 -2.470 -4.731 1.00 95.81 103 VAL A CA 1
ATOM 806 C C . VAL A 1 103 ? -6.131 -3.507 -3.649 1.00 95.81 103 VAL A C 1
ATOM 808 O O . VAL A 1 103 ? -6.899 -4.450 -3.469 1.00 95.81 103 VAL A O 1
ATOM 811 N N . TYR A 1 104 ? -5.046 -3.350 -2.898 1.00 98.06 104 TYR A N 1
ATOM 812 C CA . TYR A 1 104 ? -4.808 -4.149 -1.704 1.00 98.06 104 TYR A CA 1
ATOM 813 C C . TYR A 1 104 ? -5.571 -3.560 -0.520 1.00 98.06 104 TYR A C 1
ATOM 815 O O . TYR A 1 104 ? -5.422 -2.380 -0.191 1.00 98.06 104 TYR A O 1
ATOM 823 N N . CYS A 1 105 ? -6.343 -4.409 0.152 1.00 98.38 105 CYS A N 1
ATOM 824 C CA . CYS A 1 105 ? -7.168 -4.035 1.292 1.00 98.38 105 CYS A CA 1
ATOM 825 C C . CYS A 1 105 ? -6.876 -4.925 2.501 1.00 98.38 105 CYS A C 1
ATOM 827 O O . CYS A 1 105 ? -6.674 -6.133 2.365 1.00 98.38 105 CYS A O 1
ATOM 829 N N . PHE A 1 106 ? -6.928 -4.350 3.699 1.00 98.69 106 PHE A N 1
ATOM 830 C CA . PHE A 1 106 ? -7.088 -5.110 4.935 1.00 98.69 106 PHE A CA 1
ATOM 831 C C . PHE A 1 106 ? -8.557 -5.448 5.149 1.00 98.69 106 PHE A C 1
ATOM 833 O O . PHE A 1 106 ? -9.402 -4.571 4.988 1.00 98.69 106 PHE A O 1
ATOM 840 N N . ASP A 1 107 ? -8.861 -6.669 5.585 1.00 98.44 107 ASP A N 1
ATOM 841 C CA . ASP A 1 107 ? -10.171 -6.980 6.164 1.00 98.44 107 ASP A CA 1
ATOM 842 C C . ASP A 1 107 ? -10.091 -6.922 7.692 1.00 98.44 107 ASP A C 1
ATOM 844 O O . ASP A 1 107 ? -9.722 -7.888 8.363 1.00 98.44 107 ASP A O 1
ATOM 848 N N . THR A 1 108 ? -10.447 -5.763 8.244 1.00 98.12 108 THR A N 1
ATOM 849 C CA . THR A 1 108 ? -10.370 -5.493 9.688 1.00 98.12 108 THR A CA 1
ATOM 850 C C . THR A 1 108 ? -11.425 -6.245 10.499 1.00 98.12 108 THR A C 1
ATOM 852 O O . THR A 1 108 ? -11.297 -6.365 11.717 1.00 98.12 108 THR A O 1
ATOM 855 N N . SER A 1 109 ? -12.443 -6.823 9.847 1.00 97.62 109 SER A N 1
ATOM 856 C CA . SER A 1 109 ? -13.410 -7.700 10.519 1.00 97.62 109 SER A CA 1
ATOM 857 C C . SER A 1 109 ? -12.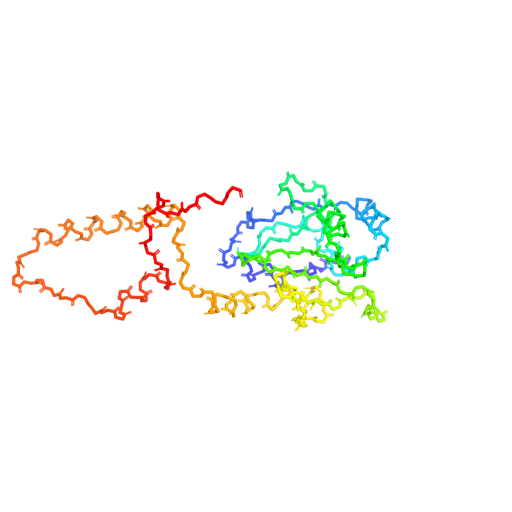834 -9.082 10.846 1.00 97.62 109 SER A C 1
ATOM 859 O O . SER A 1 109 ? -13.406 -9.812 11.657 1.00 97.62 109 SER A O 1
ATOM 861 N N . LEU A 1 110 ? -11.695 -9.425 10.238 1.00 98.00 110 LEU A N 1
ATOM 862 C CA . LEU A 1 110 ? -11.000 -10.702 10.378 1.00 98.00 110 LEU A CA 1
ATOM 863 C C . LEU A 1 110 ? -9.671 -10.574 11.135 1.00 98.00 110 LEU A C 1
ATOM 865 O O . LEU A 1 110 ? -8.801 -11.432 10.979 1.00 98.00 110 LEU A O 1
ATOM 869 N N . ALA A 1 111 ? -9.504 -9.515 11.932 1.00 97.81 111 ALA A N 1
ATOM 870 C CA . ALA A 1 111 ? -8.305 -9.328 12.737 1.00 97.81 111 ALA A CA 1
ATOM 871 C C . ALA A 1 111 ? -8.070 -10.517 13.691 1.00 97.81 111 ALA A C 1
ATOM 873 O O . ALA A 1 111 ? -9.005 -11.023 14.318 1.00 97.81 111 ALA A O 1
ATOM 874 N N . ASP A 1 112 ? -6.819 -10.965 13.795 1.00 97.69 112 ASP A N 1
ATOM 875 C CA . ASP A 1 112 ? -6.425 -12.057 14.685 1.00 97.69 112 ASP A CA 1
ATOM 876 C C . ASP A 1 112 ? -6.223 -11.597 16.144 1.00 97.69 112 ASP A C 1
ATOM 878 O O . ASP A 1 112 ? -6.396 -10.426 16.488 1.00 97.69 112 ASP A O 1
ATOM 882 N N . ASP A 1 113 ? -5.827 -12.521 17.027 1.00 97.12 113 ASP A N 1
ATOM 883 C CA . ASP A 1 113 ? -5.588 -12.231 18.451 1.00 97.12 113 ASP A CA 1
ATOM 884 C C . ASP A 1 113 ? -4.466 -11.197 18.691 1.00 97.12 113 ASP A C 1
ATOM 886 O O . ASP A 1 113 ? -4.355 -10.643 19.788 1.00 97.12 113 ASP A O 1
ATOM 890 N N . SER A 1 114 ? -3.616 -10.943 17.691 1.00 96.12 114 SER A N 1
ATOM 891 C CA . SER A 1 114 ? -2.572 -9.917 17.731 1.00 96.12 114 SER A CA 1
ATOM 892 C C . SER A 1 114 ? -3.016 -8.573 17.143 1.00 96.12 114 SER A C 1
ATOM 894 O O . SER A 1 114 ? -2.286 -7.591 17.267 1.00 96.12 114 SER A O 1
ATOM 896 N N . GLY A 1 115 ? -4.217 -8.508 16.561 1.00 97.50 115 GLY A N 1
ATOM 897 C CA . GLY A 1 115 ? -4.761 -7.336 15.877 1.00 97.50 115 GLY A CA 1
ATOM 898 C C . GLY A 1 115 ? -4.332 -7.223 14.413 1.00 97.50 115 GLY A C 1
ATOM 899 O O . GLY A 1 115 ? -4.666 -6.238 13.757 1.00 97.50 115 GLY A O 1
ATOM 900 N N . GLU A 1 116 ? -3.599 -8.201 13.878 1.00 98.19 116 GLU A N 1
ATOM 901 C CA . GLU A 1 116 ? -3.232 -8.219 12.464 1.00 98.19 116 GLU A CA 1
ATOM 902 C C . GLU A 1 116 ? -4.443 -8.585 11.615 1.00 98.19 116 GLU A C 1
ATOM 904 O O . GLU A 1 116 ? -5.170 -9.523 11.930 1.00 98.19 116 GLU A O 1
ATOM 909 N N . SER A 1 117 ? -4.649 -7.850 10.523 1.00 98.50 117 SER A N 1
ATOM 910 C CA . SER A 1 117 ? -5.725 -8.132 9.571 1.00 98.50 117 SER A CA 1
ATOM 911 C C . SER A 1 117 ? -5.167 -8.793 8.309 1.00 98.50 117 SER A C 1
ATOM 913 O O . SER A 1 117 ? -4.117 -8.365 7.812 1.00 98.50 117 SER A O 1
ATOM 915 N N . PRO A 1 118 ? -5.857 -9.803 7.751 1.00 98.56 118 PRO A N 1
ATOM 916 C CA . PRO A 1 118 ? -5.469 -10.398 6.482 1.00 98.56 118 PRO A CA 1
ATOM 917 C C . PRO A 1 118 ? -5.569 -9.386 5.338 1.00 98.56 118 PRO A C 1
ATOM 919 O O . PRO A 1 118 ? -6.403 -8.478 5.350 1.00 98.56 118 PRO A O 1
ATOM 922 N N . VAL A 1 119 ? -4.721 -9.584 4.330 1.00 98.69 119 VAL A N 1
ATOM 923 C CA . VAL A 1 119 ? -4.667 -8.760 3.122 1.00 98.69 119 VAL A CA 1
ATOM 924 C C . VAL A 1 119 ? -5.377 -9.472 1.980 1.00 98.69 119 VAL A C 1
ATOM 926 O O . VAL A 1 119 ? -5.094 -10.640 1.680 1.00 98.69 119 VAL A O 1
ATOM 929 N N . PHE A 1 120 ? -6.246 -8.732 1.305 1.00 98.06 120 PHE A N 1
ATOM 930 C CA . PHE A 1 120 ? -6.932 -9.128 0.087 1.00 98.06 120 PHE A CA 1
ATOM 931 C C . PHE A 1 120 ? -6.526 -8.227 -1.076 1.00 98.06 120 PHE A C 1
ATOM 933 O O . PHE A 1 120 ? -6.185 -7.067 -0.875 1.00 98.06 120 PHE A O 1
ATOM 940 N N . LEU A 1 121 ? -6.574 -8.773 -2.285 1.00 96.50 121 LEU A N 1
ATOM 941 C CA . LEU A 1 121 ? -6.558 -8.018 -3.528 1.00 96.50 121 LEU A CA 1
ATOM 942 C C . LEU A 1 121 ? -8.005 -7.876 -4.006 1.00 96.50 121 LEU A C 1
ATOM 944 O O . LEU A 1 121 ? -8.679 -8.890 -4.210 1.00 96.50 121 LEU A O 1
ATOM 948 N N . LEU A 1 122 ? -8.471 -6.638 -4.114 1.00 95.00 122 LEU A N 1
ATOM 949 C CA . LEU A 1 122 ? -9.763 -6.254 -4.661 1.00 95.00 122 LEU A CA 1
ATOM 950 C C . LEU A 1 122 ? -9.596 -5.927 -6.142 1.00 95.00 122 LEU A C 1
ATOM 952 O O . LEU A 1 122 ? -8.844 -5.020 -6.494 1.00 95.00 122 LEU A O 1
ATOM 956 N N . ASP A 1 123 ? -10.346 -6.640 -6.971 1.00 91.81 123 ASP A N 1
ATOM 957 C CA . ASP A 1 123 ? -10.632 -6.237 -8.344 1.00 91.81 123 ASP A CA 1
ATOM 958 C C . ASP A 1 123 ? -11.853 -5.299 -8.302 1.00 91.81 123 ASP A C 1
ATOM 960 O O . ASP A 1 123 ? -12.959 -5.769 -8.002 1.00 91.81 123 ASP A O 1
ATOM 964 N N . PRO A 1 124 ? -11.687 -3.983 -8.530 1.00 83.50 124 PRO A N 1
ATOM 965 C CA . PRO A 1 124 ? -12.795 -3.035 -8.464 1.00 83.50 124 PRO A CA 1
ATOM 966 C C . PRO A 1 124 ? -13.762 -3.156 -9.651 1.00 83.50 124 PRO A C 1
ATOM 968 O O . PRO A 1 124 ? -14.907 -2.722 -9.534 1.00 83.50 124 PRO A O 1
ATOM 971 N N . GLU A 1 125 ? -13.343 -3.742 -10.779 1.00 84.38 125 GLU A N 1
ATOM 972 C CA . GLU A 1 125 ? -14.205 -3.926 -11.952 1.00 84.38 125 GLU A CA 1
ATOM 973 C C . GLU A 1 125 ? -15.181 -5.089 -11.734 1.00 84.38 125 GLU A C 1
ATOM 975 O O . GLU A 1 125 ? -16.381 -4.961 -11.988 1.00 84.38 125 GLU A O 1
ATOM 980 N N . GLU A 1 126 ? -14.682 -6.212 -11.216 1.00 85.56 126 GLU A N 1
ATOM 981 C CA . GLU A 1 126 ? -15.478 -7.424 -10.974 1.00 85.56 126 GLU A CA 1
ATOM 982 C C . GLU A 1 126 ? -16.038 -7.501 -9.539 1.00 85.56 126 GLU A C 1
ATOM 984 O O . GLU A 1 126 ? -16.904 -8.330 -9.242 1.00 85.56 126 GLU A O 1
ATOM 989 N N . GLY A 1 127 ? -15.554 -6.654 -8.625 1.00 86.06 127 GLY A N 1
ATOM 990 C CA . GLY A 1 127 ? -15.936 -6.646 -7.210 1.00 86.06 127 GLY A CA 1
ATOM 991 C C . GLY A 1 127 ? -15.506 -7.911 -6.461 1.00 86.06 127 GLY A C 1
ATOM 992 O O . GLY A 1 127 ? -16.191 -8.346 -5.531 1.00 86.06 127 GLY A O 1
ATOM 993 N N . THR A 1 128 ? -14.412 -8.549 -6.889 1.00 91.12 128 THR A N 1
ATOM 994 C CA . THR A 1 128 ? -13.941 -9.817 -6.313 1.00 91.12 128 THR A CA 1
ATOM 995 C C . THR A 1 128 ? -12.768 -9.610 -5.364 1.00 91.12 128 THR A C 1
ATOM 997 O O . THR A 1 128 ? -11.932 -8.737 -5.568 1.00 91.12 128 THR A O 1
ATOM 1000 N N . LEU A 1 129 ? -12.711 -10.429 -4.309 1.00 94.69 129 LEU A N 1
ATOM 1001 C CA . LEU A 1 129 ? -11.646 -10.402 -3.308 1.00 94.69 129 LEU A CA 1
ATOM 1002 C C . LEU A 1 129 ? -10.849 -11.705 -3.346 1.00 94.69 129 LEU A C 1
ATOM 1004 O O . LEU A 1 129 ? -11.410 -12.794 -3.189 1.00 94.69 129 LEU A O 1
ATOM 1008 N N . ALA A 1 130 ? -9.531 -11.594 -3.476 1.00 95.25 130 ALA A N 1
ATOM 1009 C CA . ALA A 1 130 ? -8.602 -12.714 -3.386 1.00 95.25 130 ALA A CA 1
ATOM 1010 C C . ALA A 1 130 ? -7.680 -12.547 -2.173 1.00 95.25 130 ALA A C 1
ATOM 1012 O O . ALA A 1 130 ? -6.988 -11.543 -2.053 1.00 95.25 130 ALA A O 1
ATOM 1013 N N . SER A 1 131 ? -7.639 -13.526 -1.264 1.00 96.94 131 SER A N 1
ATOM 1014 C CA . SER A 1 131 ? -6.716 -13.473 -0.121 1.00 96.94 131 SER A CA 1
ATOM 1015 C C . SER A 1 131 ? -5.271 -13.631 -0.598 1.00 96.94 131 SER A C 1
ATOM 1017 O O . SER A 1 131 ? -4.929 -14.631 -1.236 1.00 96.94 131 SER A O 1
ATOM 1019 N N . VAL A 1 132 ? -4.414 -12.662 -0.267 1.00 97.00 132 VAL A N 1
ATOM 1020 C CA . VAL A 1 132 ? -3.011 -12.636 -0.709 1.00 97.00 132 VAL A CA 1
ATOM 1021 C C . VAL A 1 132 ? -2.008 -12.709 0.434 1.00 97.00 132 VAL A C 1
ATOM 1023 O O . VAL A 1 132 ? -0.888 -13.144 0.191 1.00 97.00 132 VAL A O 1
ATOM 1026 N N . ALA A 1 133 ? -2.360 -12.362 1.673 1.00 97.81 133 ALA A N 1
ATOM 1027 C CA . ALA A 1 133 ? -1.482 -12.561 2.830 1.00 97.81 133 ALA A CA 1
ATOM 1028 C C . ALA A 1 133 ? -2.259 -12.585 4.152 1.00 97.81 133 ALA A C 1
ATOM 1030 O O . ALA A 1 133 ? -3.386 -12.108 4.231 1.00 97.81 133 ALA A O 1
ATOM 1031 N N . ALA A 1 134 ? -1.636 -13.122 5.204 1.00 97.69 134 ALA A N 1
ATOM 1032 C CA . ALA A 1 134 ? -2.230 -13.160 6.543 1.00 97.69 134 ALA A CA 1
ATOM 1033 C C . ALA A 1 134 ? -2.051 -11.849 7.334 1.00 97.69 134 ALA A C 1
ATOM 1035 O O . ALA A 1 134 ? -2.746 -11.641 8.318 1.00 97.69 134 ALA A O 1
ATOM 1036 N N . SER A 1 135 ? -1.116 -10.990 6.922 1.00 97.94 135 SER A N 1
ATOM 1037 C CA . SER A 1 135 ? -0.807 -9.707 7.563 1.00 97.94 135 SER A CA 1
ATOM 1038 C C . SER A 1 135 ? -0.059 -8.795 6.592 1.00 97.94 135 SER A C 1
ATOM 1040 O O . SER A 1 135 ? 0.459 -9.270 5.573 1.00 97.94 135 SER A O 1
ATOM 1042 N N . PHE A 1 136 ? 0.068 -7.507 6.925 1.00 97.69 136 PHE A N 1
ATOM 1043 C CA . PHE A 1 136 ? 0.842 -6.556 6.118 1.00 97.69 136 PHE A CA 1
ATOM 1044 C C . PHE A 1 136 ? 2.314 -6.976 5.988 1.00 97.69 136 PHE A C 1
ATOM 1046 O O . PHE A 1 136 ? 2.877 -6.971 4.895 1.00 97.69 136 PHE A O 1
ATOM 1053 N N . ARG A 1 137 ? 2.934 -7.446 7.078 1.00 95.31 137 ARG A N 1
ATOM 1054 C CA . ARG A 1 137 ? 4.312 -7.962 7.030 1.00 95.31 137 ARG A CA 1
ATOM 1055 C C . ARG A 1 137 ? 4.462 -9.138 6.062 1.00 95.31 137 ARG A C 1
ATOM 1057 O O . ARG A 1 137 ? 5.394 -9.161 5.264 1.00 95.31 137 ARG A O 1
ATOM 1064 N N . SER A 1 138 ? 3.545 -10.107 6.120 1.00 95.25 138 SER A N 1
ATOM 1065 C CA . SER A 1 138 ? 3.568 -11.252 5.201 1.00 95.25 138 SER A CA 1
ATOM 1066 C C . SER A 1 138 ? 3.318 -10.823 3.752 1.00 95.25 138 SER A C 1
ATOM 1068 O O . SER A 1 138 ? 3.860 -11.436 2.834 1.00 95.25 138 SER A O 1
ATOM 1070 N N . TRP A 1 139 ? 2.523 -9.771 3.541 1.00 96.62 139 TRP A N 1
ATOM 1071 C CA . TRP A 1 139 ? 2.314 -9.176 2.227 1.00 96.62 139 TRP A CA 1
ATOM 1072 C C . TRP A 1 139 ? 3.596 -8.532 1.682 1.00 96.62 139 TRP A C 1
ATOM 1074 O O . TRP A 1 139 ? 3.983 -8.865 0.565 1.00 96.62 139 TRP A O 1
ATOM 1084 N N . LEU A 1 140 ? 4.318 -7.728 2.475 1.00 94.56 140 LEU A N 1
ATOM 1085 C CA . LEU A 1 140 ? 5.597 -7.124 2.066 1.00 94.56 140 LEU A CA 1
ATOM 1086 C C . LEU A 1 140 ? 6.621 -8.173 1.607 1.00 94.56 140 LEU A C 1
ATOM 1088 O O . LEU A 1 140 ? 7.267 -8.011 0.575 1.00 94.56 140 LEU A O 1
ATOM 1092 N N . GLU A 1 141 ? 6.743 -9.282 2.341 1.00 91.56 141 GLU A N 1
ATOM 1093 C CA . GLU A 1 141 ? 7.646 -10.389 1.987 1.00 91.56 141 GLU A CA 1
ATOM 1094 C C . GLU A 1 141 ? 7.253 -11.078 0.668 1.00 91.56 141 GLU A C 1
ATOM 1096 O O . GLU A 1 141 ? 8.100 -11.638 -0.031 1.00 91.56 141 GLU A O 1
ATOM 1101 N N . ARG A 1 142 ? 5.963 -11.042 0.314 1.00 93.50 142 ARG A N 1
ATOM 1102 C CA . ARG A 1 142 ? 5.412 -11.647 -0.905 1.00 93.50 142 ARG A CA 1
ATOM 1103 C C . ARG A 1 142 ? 5.321 -10.677 -2.076 1.00 93.50 142 ARG A C 1
ATOM 1105 O O . ARG A 1 142 ? 5.166 -11.151 -3.201 1.00 93.50 142 ARG A O 1
ATOM 1112 N N . LEU A 1 143 ? 5.433 -9.371 -1.839 1.00 92.25 143 LEU A N 1
ATOM 1113 C CA . LEU A 1 143 ? 5.217 -8.330 -2.840 1.00 92.25 143 LEU A CA 1
ATOM 1114 C C . LEU A 1 143 ? 6.017 -8.550 -4.138 1.00 92.25 143 LEU A C 1
ATOM 1116 O O . LEU A 1 143 ? 5.394 -8.516 -5.196 1.00 92.25 143 LEU A O 1
ATOM 1120 N N . PRO A 1 144 ? 7.321 -8.909 -4.117 1.00 89.19 144 PRO A N 1
ATOM 1121 C CA . PRO A 1 144 ? 8.068 -9.143 -5.359 1.00 89.19 144 PRO A CA 1
ATOM 1122 C C . PRO A 1 144 ? 7.472 -10.264 -6.221 1.00 89.19 144 PRO A C 1
ATOM 1124 O O . PRO A 1 144 ? 7.488 -10.206 -7.449 1.00 89.19 144 PRO A O 1
ATOM 1127 N N . ARG A 1 145 ? 6.929 -11.302 -5.575 1.00 90.81 145 ARG A N 1
ATOM 1128 C CA . ARG A 1 145 ? 6.278 -12.416 -6.264 1.00 90.81 145 ARG A CA 1
ATOM 1129 C C . ARG A 1 145 ? 4.897 -12.020 -6.786 1.00 90.81 145 ARG A C 1
ATOM 1131 O O . ARG A 1 145 ? 4.563 -12.400 -7.900 1.00 90.81 145 ARG A O 1
ATOM 1138 N N . LEU A 1 146 ? 4.118 -11.278 -5.998 1.00 91.50 146 LEU A N 1
ATOM 1139 C CA . LEU A 1 146 ? 2.797 -10.789 -6.409 1.00 91.50 146 LEU A CA 1
ATOM 1140 C C . LEU A 1 146 ? 2.908 -9.860 -7.626 1.00 91.50 146 LEU A C 1
ATOM 1142 O O . LEU A 1 146 ? 2.159 -10.016 -8.583 1.00 91.50 146 LEU A O 1
ATOM 1146 N N . GLU A 1 147 ? 3.898 -8.967 -7.638 1.00 87.56 147 GLU A N 1
ATOM 1147 C CA . GLU A 1 147 ? 4.223 -8.114 -8.788 1.00 87.56 147 GLU A CA 1
ATOM 1148 C C . GLU A 1 147 ? 4.553 -8.932 -10.042 1.00 87.56 147 GLU A C 1
ATOM 1150 O O . GLU A 1 147 ? 4.045 -8.641 -11.124 1.00 87.56 147 GLU A O 1
ATOM 1155 N N . ALA A 1 148 ? 5.361 -9.990 -9.906 1.00 86.06 148 ALA A N 1
ATOM 1156 C CA . ALA A 1 148 ? 5.679 -10.875 -11.024 1.00 86.06 148 ALA A CA 1
ATOM 1157 C C . ALA A 1 148 ? 4.430 -11.598 -11.563 1.00 86.06 148 ALA A C 1
ATOM 1159 O O . ALA A 1 148 ? 4.221 -11.636 -12.775 1.00 86.06 148 ALA A O 1
ATOM 1160 N N . GLU A 1 149 ? 3.578 -12.122 -10.677 1.00 87.69 149 GLU A N 1
ATOM 1161 C CA . GLU A 1 149 ? 2.320 -12.786 -11.046 1.00 87.69 149 GLU A CA 1
ATOM 1162 C C . GLU A 1 149 ? 1.359 -11.809 -11.758 1.00 87.69 149 GLU A C 1
ATOM 1164 O O . GLU A 1 149 ? 0.799 -12.141 -12.804 1.00 87.69 149 GLU A O 1
ATOM 1169 N N . LEU A 1 150 ? 1.226 -10.573 -11.264 1.00 82.56 150 LEU A N 1
ATOM 1170 C CA . LEU A 1 150 ? 0.415 -9.531 -11.907 1.00 82.56 150 LEU A CA 1
ATOM 1171 C C . LEU A 1 150 ? 0.983 -9.118 -13.272 1.00 82.56 150 LEU A C 1
ATOM 1173 O O . LEU A 1 150 ? 0.227 -8.934 -14.229 1.00 82.56 150 LEU A O 1
ATOM 1177 N N . ALA A 1 151 ? 2.306 -8.997 -13.400 1.00 80.81 151 ALA A N 1
ATOM 1178 C CA . ALA A 1 151 ? 2.954 -8.664 -14.666 1.00 80.81 151 ALA A CA 1
ATOM 1179 C C . ALA A 1 151 ? 2.724 -9.742 -15.741 1.00 80.81 151 ALA A C 1
ATOM 1181 O O . ALA A 1 151 ? 2.496 -9.406 -16.906 1.00 80.81 151 ALA A O 1
ATOM 1182 N N . GLU A 1 152 ? 2.728 -11.025 -15.365 1.00 80.38 152 GLU A N 1
ATOM 1183 C CA . GLU A 1 152 ? 2.428 -12.132 -16.283 1.00 80.38 152 GLU A CA 1
ATOM 1184 C C . GLU A 1 152 ? 0.994 -12.065 -16.824 1.00 80.38 152 GLU A C 1
ATOM 1186 O O . GLU A 1 152 ? 0.781 -12.279 -18.020 1.00 80.38 152 GLU A O 1
ATOM 1191 N N . VAL A 1 153 ? 0.021 -11.719 -15.974 1.00 76.62 153 VAL A N 1
ATOM 1192 C CA . VAL A 1 153 ? -1.392 -11.593 -16.369 1.00 76.62 153 VAL A CA 1
ATOM 1193 C C . VAL A 1 153 ? -1.613 -10.394 -17.294 1.00 76.62 153 VAL A C 1
ATOM 1195 O O . VAL A 1 153 ? -2.306 -10.517 -18.305 1.00 76.62 153 VAL A O 1
ATOM 1198 N N . ARG A 1 154 ? -1.001 -9.242 -16.991 1.00 69.94 154 ARG A N 1
ATOM 1199 C CA . ARG A 1 154 ? -1.148 -8.011 -17.793 1.00 69.94 154 ARG A CA 1
ATOM 1200 C C . ARG A 1 154 ? -0.483 -8.107 -19.168 1.00 69.94 154 ARG A C 1
ATOM 1202 O O . ARG A 1 154 ? -0.877 -7.402 -20.097 1.00 69.94 154 ARG A O 1
ATOM 1209 N N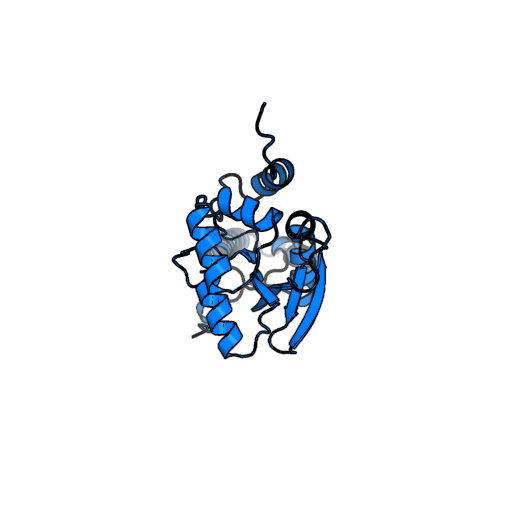 . GLY A 1 155 ? 0.534 -8.957 -19.304 1.00 64.31 155 GLY A N 1
ATOM 1210 C CA . GLY A 1 155 ? 1.358 -9.031 -20.501 1.00 64.31 155 GLY A CA 1
ATOM 1211 C C . GLY A 1 155 ? 2.320 -7.838 -20.645 1.00 64.31 155 GLY A C 1
ATOM 1212 O O . GLY A 1 155 ? 2.536 -7.075 -19.698 1.00 64.31 155 GLY A O 1
ATOM 1213 N N . PRO A 1 156 ? 2.944 -7.679 -21.827 1.00 65.19 156 PRO A N 1
ATOM 1214 C CA . PRO A 1 156 ? 4.006 -6.704 -22.054 1.00 65.19 156 PRO A CA 1
ATOM 1215 C C . PRO A 1 156 ? 3.603 -5.266 -21.720 1.00 65.19 156 PRO A C 1
ATOM 1217 O O . PRO A 1 156 ? 2.694 -4.716 -22.342 1.00 65.19 156 PRO A O 1
ATOM 1220 N N . GLN A 1 157 ? 4.325 -4.629 -20.800 1.00 63.69 157 GLN A N 1
ATOM 1221 C CA . GLN A 1 157 ? 4.111 -3.215 -20.494 1.00 63.69 157 GLN A CA 1
ATOM 1222 C C . GLN A 1 157 ? 4.760 -2.316 -21.564 1.00 63.69 157 GLN A C 1
ATOM 1224 O O . GLN A 1 157 ? 5.815 -2.668 -22.113 1.00 63.69 157 GLN A O 1
ATOM 1229 N N . PRO A 1 158 ? 4.158 -1.159 -21.890 1.00 65.00 158 PRO A N 1
ATOM 1230 C CA . PRO A 1 158 ? 4.853 -0.124 -22.643 1.00 65.00 158 PRO A CA 1
ATOM 1231 C C . PRO A 1 158 ? 6.052 0.392 -21.830 1.00 65.00 158 PRO A C 1
ATOM 1233 O O . PRO A 1 158 ? 6.024 0.407 -20.602 1.00 65.00 158 PRO A O 1
ATOM 1236 N N . MET A 1 159 ? 7.127 0.783 -22.515 1.00 73.19 159 MET A N 1
ATOM 1237 C CA . MET A 1 159 ? 8.275 1.430 -21.864 1.00 73.19 159 MET A CA 1
ATOM 1238 C C . MET A 1 159 ? 7.881 2.796 -21.295 1.00 73.19 159 MET A C 1
ATOM 1240 O O . MET A 1 159 ? 7.039 3.485 -21.879 1.00 73.19 159 MET A O 1
ATOM 1244 N N . THR A 1 160 ? 8.532 3.210 -20.206 1.00 74.94 160 THR A N 1
ATOM 1245 C CA . THR A 1 160 ? 8.480 4.611 -19.760 1.00 74.94 160 THR A CA 1
ATOM 1246 C C . THR A 1 160 ? 9.124 5.531 -20.804 1.00 74.94 160 THR A C 1
ATOM 1248 O O . THR A 1 160 ? 9.780 5.064 -21.737 1.00 74.94 160 THR A O 1
ATOM 1251 N N . ILE A 1 161 ? 8.945 6.850 -20.672 1.00 72.00 161 ILE A N 1
ATOM 1252 C CA . ILE A 1 161 ? 9.584 7.818 -21.580 1.00 72.00 161 ILE A CA 1
ATOM 1253 C C . ILE A 1 161 ? 11.107 7.676 -21.526 1.00 72.00 161 ILE A C 1
ATOM 1255 O O . ILE A 1 161 ? 11.726 7.544 -22.578 1.00 72.00 161 ILE A O 1
ATOM 1259 N N . ASP A 1 162 ? 11.691 7.613 -20.330 1.00 73.56 162 ASP A N 1
ATOM 1260 C CA . ASP A 1 162 ? 13.142 7.486 -20.156 1.00 73.56 162 ASP A CA 1
ATOM 1261 C C . ASP A 1 162 ? 13.661 6.164 -20.736 1.00 73.56 162 ASP A C 1
ATOM 1263 O O . ASP A 1 162 ? 14.607 6.149 -21.525 1.00 73.56 162 ASP A O 1
ATOM 1267 N N . GLU A 1 163 ? 12.974 5.052 -20.455 1.00 74.75 163 GLU A N 1
ATOM 1268 C CA . GLU A 1 163 ? 13.294 3.747 -21.041 1.00 74.75 163 GLU A CA 1
ATOM 1269 C C . GLU A 1 163 ? 13.180 3.761 -22.568 1.00 74.75 163 GLU A C 1
ATOM 1271 O O . GLU A 1 163 ? 13.980 3.140 -23.273 1.00 74.75 163 GLU A O 1
ATOM 1276 N N . TRP A 1 164 ? 12.194 4.482 -23.100 1.00 77.06 164 TRP A N 1
ATOM 1277 C CA . TRP A 1 164 ? 11.995 4.636 -24.531 1.00 77.06 164 TRP A CA 1
ATOM 1278 C C . TRP A 1 164 ? 13.087 5.503 -25.169 1.00 77.06 164 TRP A C 1
ATOM 1280 O O . TRP A 1 164 ? 13.570 5.181 -26.256 1.00 77.06 164 TRP A O 1
ATOM 1290 N N . GLU A 1 165 ? 13.534 6.569 -24.508 1.00 81.12 165 GLU A N 1
ATOM 1291 C CA . GLU A 1 165 ? 14.642 7.412 -24.964 1.00 81.12 165 GLU A CA 1
ATOM 1292 C C . GLU A 1 165 ? 15.985 6.672 -24.936 1.00 81.12 165 GLU A C 1
ATOM 1294 O O . GLU A 1 165 ? 16.761 6.745 -25.903 1.00 81.12 165 GLU A O 1
ATOM 1299 N N . GLU A 1 166 ? 16.249 5.898 -23.883 1.00 83.69 166 GLU A N 1
ATOM 1300 C CA . GLU A 1 166 ? 17.401 5.001 -23.804 1.00 83.69 166 GLU A CA 1
ATOM 1301 C C . GLU A 1 166 ? 17.350 3.937 -24.901 1.00 83.69 166 GLU A C 1
ATOM 1303 O O . GLU A 1 166 ? 18.335 3.722 -25.625 1.00 83.69 166 GLU A O 1
ATOM 1308 N N . PHE A 1 167 ? 16.182 3.315 -25.087 1.00 82.12 167 PHE A N 1
ATOM 1309 C CA . PHE A 1 167 ? 15.933 2.365 -26.162 1.00 82.12 167 PHE A CA 1
ATOM 1310 C C . PHE A 1 167 ? 16.229 2.994 -27.526 1.00 82.12 167 PHE A C 1
ATOM 1312 O O . PHE A 1 167 ? 17.003 2.434 -28.306 1.00 82.12 167 PHE A O 1
ATOM 1319 N N . LEU A 1 168 ? 15.703 4.189 -27.811 1.00 80.62 168 LEU A N 1
ATOM 1320 C CA . LEU A 1 168 ? 15.964 4.901 -29.060 1.00 80.62 168 LEU A CA 1
ATOM 1321 C C . LEU A 1 168 ? 17.439 5.245 -29.241 1.00 80.62 168 LEU A C 1
ATOM 1323 O O . LEU A 1 168 ? 17.957 5.155 -30.356 1.00 80.62 168 LEU A O 1
ATOM 1327 N N . THR A 1 169 ? 18.129 5.645 -28.178 1.00 86.50 169 THR A N 1
ATOM 1328 C CA . THR A 1 169 ? 19.562 5.952 -28.221 1.00 86.50 169 THR A CA 1
ATOM 1329 C C . THR A 1 169 ? 20.365 4.709 -28.593 1.00 86.50 169 THR A C 1
ATOM 1331 O O . THR A 1 169 ? 21.193 4.749 -29.514 1.00 86.50 169 THR A O 1
ATOM 1334 N N . ARG A 1 170 ? 20.061 3.576 -27.954 1.00 85.69 170 ARG A N 1
ATOM 1335 C CA . ARG A 1 170 ? 20.658 2.270 -28.249 1.00 85.69 170 ARG A CA 1
ATOM 1336 C C . ARG A 1 170 ? 20.365 1.820 -29.679 1.00 85.69 170 ARG A C 1
ATOM 1338 O O . ARG A 1 170 ? 21.289 1.429 -30.394 1.00 85.69 170 ARG A O 1
ATOM 1345 N N . GLU A 1 171 ? 19.118 1.917 -30.130 1.00 85.56 171 GLU A N 1
ATOM 1346 C CA . GLU A 1 171 ? 18.723 1.503 -31.479 1.00 85.56 171 GLU A CA 1
ATOM 1347 C C . GLU A 1 171 ? 19.312 2.415 -32.562 1.00 85.56 171 GLU A C 1
ATOM 1349 O O . GLU A 1 171 ? 19.802 1.927 -33.579 1.00 85.56 171 GLU A O 1
ATOM 1354 N N . ARG A 1 172 ? 19.404 3.732 -32.334 1.00 84.62 172 ARG A N 1
ATOM 1355 C CA . ARG A 1 172 ? 20.121 4.652 -33.237 1.00 84.62 172 ARG A CA 1
ATOM 1356 C C . ARG A 1 172 ? 21.602 4.294 -33.345 1.00 84.62 172 ARG A C 1
ATOM 1358 O O . ARG A 1 172 ? 22.158 4.335 -34.444 1.00 84.62 172 ARG A O 1
ATOM 1365 N N . ALA A 1 173 ? 22.246 3.920 -32.239 1.00 84.00 173 ALA A N 1
ATOM 1366 C CA . ALA A 1 173 ? 23.631 3.456 -32.255 1.00 84.00 173 ALA A CA 1
ATOM 1367 C C . ALA A 1 173 ? 23.786 2.127 -33.018 1.00 84.00 173 ALA A C 1
ATOM 1369 O O . ALA A 1 173 ? 24.722 1.989 -33.811 1.00 84.00 173 ALA A O 1
ATOM 1370 N N . LYS A 1 174 ? 22.855 1.175 -32.844 1.00 83.38 174 LYS A N 1
ATOM 1371 C CA . LYS A 1 174 ? 22.814 -0.075 -33.626 1.00 83.38 174 LYS A CA 1
ATOM 1372 C C . LYS A 1 174 ? 22.636 0.207 -35.120 1.00 83.38 174 LYS A C 1
ATOM 1374 O O . LYS A 1 174 ? 23.409 -0.308 -35.922 1.00 83.38 174 LYS A O 1
ATOM 1379 N N . LEU A 1 175 ? 21.691 1.070 -35.499 1.00 80.19 175 LEU A N 1
ATOM 1380 C CA . LEU A 1 175 ? 21.440 1.444 -36.894 1.00 80.19 175 LEU A CA 1
ATOM 1381 C C . LEU A 1 175 ? 22.647 2.132 -37.541 1.00 80.19 175 LEU A C 1
ATOM 1383 O O . LEU A 1 175 ? 22.971 1.820 -38.684 1.00 80.19 175 LEU A O 1
ATOM 1387 N N . ARG A 1 176 ? 23.365 2.998 -36.810 1.00 83.44 176 ARG A N 1
ATOM 1388 C CA . ARG A 1 176 ? 24.635 3.577 -37.288 1.00 83.44 176 ARG A CA 1
ATOM 1389 C C . ARG A 1 176 ? 25.664 2.488 -37.598 1.00 83.44 176 ARG A C 1
ATOM 1391 O O . ARG A 1 176 ? 26.171 2.444 -38.716 1.00 83.44 176 ARG A O 1
ATOM 1398 N N . ARG A 1 177 ? 25.890 1.546 -36.675 1.00 81.81 177 ARG A N 1
ATOM 1399 C CA . ARG A 1 177 ? 26.804 0.407 -36.902 1.00 81.81 177 ARG A CA 1
ATOM 1400 C C . ARG A 1 177 ? 26.374 -0.459 -38.088 1.00 81.81 177 ARG A C 1
ATOM 1402 O O . ARG A 1 177 ? 27.213 -0.876 -38.882 1.00 81.81 177 ARG A O 1
ATOM 1409 N N . LEU A 1 178 ? 25.074 -0.716 -38.234 1.00 80.56 178 LEU A N 1
ATOM 1410 C CA . LEU A 1 178 ? 24.531 -1.485 -39.357 1.00 80.56 178 LEU A CA 1
ATOM 1411 C C . LEU A 1 178 ? 24.729 -0.756 -40.689 1.00 80.56 178 LEU A C 1
ATOM 1413 O O . LEU A 1 178 ? 25.088 -1.395 -41.671 1.00 80.56 178 LEU A O 1
ATOM 1417 N N . SER A 1 179 ? 24.571 0.571 -40.717 1.00 80.81 179 SER A N 1
ATOM 1418 C CA . SER A 1 179 ? 24.790 1.380 -41.923 1.00 80.81 179 SER A CA 1
ATOM 1419 C C . SER A 1 179 ? 26.249 1.380 -42.399 1.00 80.81 179 SER A C 1
ATOM 1421 O O . SER A 1 179 ? 26.511 1.504 -43.592 1.00 80.81 179 SER A O 1
ATOM 1423 N N . GLU A 1 180 ? 27.194 1.174 -41.480 1.00 83.00 180 GLU A N 1
ATOM 1424 C CA . GLU A 1 180 ? 28.628 1.035 -41.763 1.00 83.00 180 GLU A CA 1
ATOM 1425 C C . GLU A 1 180 ? 29.028 -0.417 -42.091 1.00 83.00 180 GLU A C 1
ATOM 1427 O O . GLU A 1 180 ? 30.136 -0.677 -42.567 1.00 83.00 180 GLU A O 1
ATOM 1432 N N . THR A 1 181 ? 28.134 -1.381 -41.853 1.00 80.88 181 THR A N 1
ATOM 1433 C CA . THR A 1 181 ? 28.401 -2.805 -42.061 1.00 80.88 181 THR A CA 1
ATOM 1434 C C . THR A 1 181 ? 28.091 -3.199 -43.510 1.00 80.88 181 THR A C 1
ATOM 1436 O O . THR A 1 181 ? 26.963 -3.028 -43.973 1.00 80.88 181 THR A O 1
ATOM 1439 N N . PRO A 1 1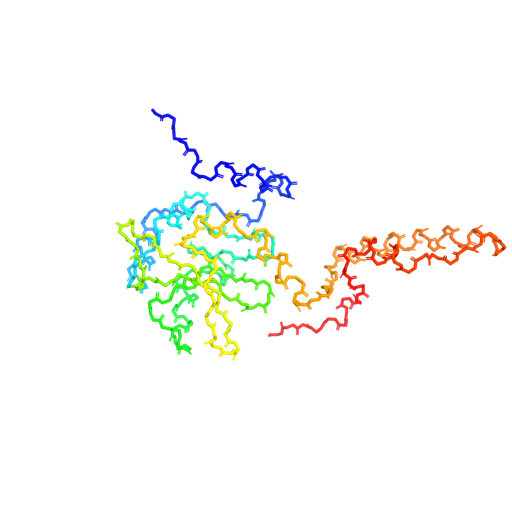82 ? 29.049 -3.785 -44.255 1.00 82.75 182 PRO A N 1
ATOM 1440 C CA . PRO A 1 182 ? 28.790 -4.278 -45.604 1.00 82.75 182 PRO A CA 1
ATOM 1441 C C . PRO A 1 182 ? 27.649 -5.301 -45.634 1.00 82.75 182 PRO A C 1
ATOM 1443 O O . PRO A 1 182 ? 27.617 -6.209 -44.806 1.00 82.75 182 PRO A O 1
ATOM 1446 N N . ALA A 1 183 ? 26.771 -5.220 -46.639 1.00 75.81 183 ALA A N 1
ATOM 1447 C CA . ALA A 1 183 ? 25.541 -6.019 -46.711 1.00 75.81 183 ALA A CA 1
ATOM 1448 C C . ALA A 1 183 ? 25.744 -7.541 -46.547 1.00 75.81 183 ALA A C 1
ATOM 1450 O O . ALA A 1 183 ? 24.929 -8.208 -45.922 1.00 75.81 183 ALA A O 1
ATOM 1451 N N . HIS A 1 184 ? 26.858 -8.092 -47.040 1.00 80.69 184 HIS A N 1
ATOM 1452 C CA . HIS A 1 184 ? 27.183 -9.522 -46.923 1.00 80.69 184 HIS A CA 1
ATOM 1453 C C . HIS A 1 184 ? 27.544 -9.981 -45.497 1.00 80.69 184 HIS A C 1
ATOM 1455 O O . HIS A 1 184 ? 27.708 -11.175 -45.267 1.00 80.69 184 HIS A O 1
ATOM 1461 N N . LYS A 1 185 ? 27.718 -9.045 -44.555 1.00 79.00 185 LYS A N 1
ATOM 1462 C CA . LYS A 1 185 ? 27.989 -9.311 -43.134 1.00 79.00 185 LYS A CA 1
ATOM 1463 C C . LYS A 1 185 ? 26.770 -9.074 -42.243 1.00 79.00 185 LYS A C 1
ATOM 1465 O O . LYS A 1 185 ? 26.853 -9.316 -41.041 1.00 79.00 185 LYS A O 1
ATOM 1470 N N . LEU A 1 186 ? 25.660 -8.592 -42.805 1.00 78.25 186 LEU A N 1
ATOM 1471 C CA . LEU A 1 186 ? 24.420 -8.421 -42.060 1.00 78.25 186 LEU A CA 1
ATOM 1472 C C . LEU A 1 186 ? 23.822 -9.798 -41.767 1.00 78.25 186 LEU A C 1
ATOM 1474 O O . LEU A 1 186 ? 23.659 -10.624 -42.663 1.00 78.25 186 LEU A O 1
ATOM 1478 N N . THR A 1 187 ? 23.498 -10.037 -40.503 1.00 80.44 187 THR A N 1
ATOM 1479 C CA . THR A 1 187 ? 22.783 -11.235 -40.058 1.00 80.44 187 THR A CA 1
ATOM 1480 C C . THR A 1 187 ? 21.478 -10.802 -39.416 1.00 80.44 187 THR A C 1
ATOM 1482 O O . THR A 1 187 ? 21.424 -9.775 -38.739 1.00 80.44 187 THR A O 1
ATOM 1485 N N . MET A 1 188 ? 20.412 -11.560 -39.669 1.00 78.00 188 MET A N 1
ATOM 1486 C CA . MET A 1 188 ? 19.144 -11.331 -38.988 1.00 78.00 188 MET A CA 1
ATOM 1487 C C . MET A 1 188 ? 19.308 -11.721 -37.517 1.00 78.00 188 MET A C 1
ATOM 1489 O O . MET A 1 188 ? 19.762 -12.839 -37.251 1.00 78.00 188 MET A O 1
ATOM 1493 N N . PRO A 1 189 ? 18.980 -10.830 -36.567 1.00 77.56 189 PRO A N 1
ATOM 1494 C CA . PRO A 1 189 ? 19.021 -11.180 -35.160 1.00 77.56 189 PRO A CA 1
ATOM 1495 C C . PRO A 1 189 ? 17.967 -12.246 -34.855 1.00 77.56 189 PRO A C 1
ATOM 1497 O O . PRO A 1 189 ? 16.900 -12.291 -35.469 1.00 77.56 189 PRO A O 1
ATOM 1500 N N . ASP A 1 190 ? 18.294 -13.104 -33.895 1.00 81.75 190 ASP A N 1
ATOM 1501 C CA . ASP A 1 190 ? 17.387 -14.121 -33.379 1.00 81.75 190 ASP A CA 1
ATOM 1502 C C . ASP A 1 190 ? 16.180 -13.447 -32.689 1.00 81.75 190 ASP A C 1
ATOM 1504 O O . ASP A 1 190 ? 16.387 -12.675 -31.744 1.00 81.75 190 ASP A O 1
ATOM 1508 N N . PRO A 1 191 ? 14.936 -13.711 -33.133 1.00 73.94 191 PRO A N 1
ATOM 1509 C CA . PRO A 1 191 ? 13.738 -13.114 -32.552 1.00 73.94 191 PRO A CA 1
ATOM 1510 C C . PRO A 1 191 ? 13.594 -13.345 -31.042 1.00 73.94 191 PRO A C 1
ATOM 1512 O O . PRO A 1 191 ? 13.108 -12.456 -30.343 1.00 73.94 191 PRO A O 1
ATOM 1515 N N . GLU A 1 192 ? 14.027 -14.497 -30.517 1.00 74.12 192 GLU A N 1
ATOM 1516 C CA . GLU A 1 192 ? 13.926 -14.793 -29.081 1.00 74.12 192 GLU A CA 1
ATOM 1517 C C . GLU A 1 192 ? 14.922 -13.965 -28.264 1.00 74.12 192 GLU A C 1
ATOM 1519 O O . GLU A 1 192 ? 14.568 -13.438 -27.208 1.00 74.12 192 GLU A O 1
ATOM 1524 N N . LYS A 1 193 ? 16.134 -13.745 -28.794 1.00 80.00 193 LYS A N 1
ATOM 1525 C CA . LYS A 1 193 ? 17.120 -12.850 -28.166 1.00 80.00 193 LYS A CA 1
ATOM 1526 C C . LYS A 1 193 ? 16.644 -11.406 -28.131 1.00 80.00 193 LYS A C 1
ATOM 1528 O O . LYS A 1 193 ? 16.808 -10.748 -27.111 1.00 80.00 193 LYS A O 1
ATOM 1533 N N . VAL A 1 194 ? 16.025 -10.925 -29.210 1.00 74.81 194 VAL A N 1
ATOM 1534 C CA . VAL A 1 194 ? 15.454 -9.569 -29.248 1.00 74.81 194 VAL A CA 1
ATOM 1535 C C . VAL A 1 194 ? 14.364 -9.417 -28.186 1.00 74.81 194 VAL A C 1
ATOM 1537 O O . VAL A 1 194 ? 14.313 -8.403 -27.498 1.00 74.81 194 VAL A O 1
ATOM 1540 N N . ARG A 1 195 ? 13.521 -10.438 -28.000 1.00 68.38 195 ARG A N 1
ATOM 1541 C CA . ARG A 1 195 ? 12.460 -10.425 -26.984 1.00 68.38 195 ARG A CA 1
ATOM 1542 C C . ARG A 1 195 ? 13.015 -10.396 -25.559 1.00 68.38 195 ARG A C 1
ATOM 1544 O O . ARG A 1 195 ? 12.506 -9.645 -24.731 1.00 68.38 195 ARG A O 1
ATOM 1551 N N . ALA A 1 196 ? 14.071 -11.167 -25.298 1.00 75.94 196 ALA A N 1
ATOM 1552 C CA . ALA A 1 196 ? 14.774 -11.162 -24.019 1.00 75.94 196 ALA A CA 1
ATOM 1553 C C . ALA A 1 196 ? 15.470 -9.813 -23.741 1.00 75.94 196 ALA A C 1
ATOM 1555 O O . ALA A 1 196 ? 15.370 -9.297 -22.634 1.00 75.94 196 ALA A O 1
ATOM 1556 N N . GLU A 1 197 ? 16.108 -9.195 -24.746 1.00 75.50 197 GLU A N 1
ATOM 1557 C CA . GLU A 1 197 ? 16.739 -7.863 -24.633 1.00 75.50 197 GLU A CA 1
ATOM 1558 C C . GLU A 1 197 ? 15.744 -6.732 -24.327 1.00 75.50 197 GLU A C 1
ATOM 1560 O O . GLU A 1 197 ? 16.132 -5.692 -23.790 1.00 75.50 197 GLU A O 1
ATOM 1565 N N . LEU A 1 198 ? 14.476 -6.909 -24.695 1.00 70.94 198 LEU A N 1
ATOM 1566 C CA . LEU A 1 198 ? 13.402 -5.960 -24.409 1.00 70.94 198 LEU A CA 1
ATOM 1567 C C . LEU A 1 198 ? 12.785 -6.154 -23.016 1.00 70.94 198 LEU A C 1
ATOM 1569 O O . LEU A 1 198 ? 11.894 -5.393 -22.652 1.00 70.94 198 LEU A O 1
ATOM 1573 N N . GLY A 1 199 ? 13.207 -7.169 -22.250 1.00 72.12 199 GLY A N 1
ATOM 1574 C CA . GLY A 1 199 ? 12.671 -7.436 -20.910 1.00 72.12 199 GLY A CA 1
ATOM 1575 C C . GLY A 1 199 ? 11.160 -7.688 -20.899 1.00 72.12 199 GLY A C 1
ATOM 1576 O O . GLY A 1 199 ? 10.492 -7.382 -19.921 1.00 72.12 199 GLY A O 1
ATOM 1577 N N . GLY A 1 200 ? 10.600 -8.170 -22.014 1.00 67.50 200 GLY A N 1
ATOM 1578 C CA . GLY A 1 200 ? 9.155 -8.338 -22.159 1.00 67.50 200 GLY A CA 1
ATOM 1579 C C . GLY A 1 200 ? 8.363 -7.040 -22.349 1.00 67.50 200 GLY A C 1
ATOM 1580 O O . GLY A 1 200 ? 7.143 -7.121 -22.362 1.00 67.50 200 GLY A O 1
ATOM 1581 N N . LYS A 1 201 ? 8.998 -5.873 -22.540 1.00 68.94 201 LYS A N 1
ATOM 1582 C CA . LYS A 1 201 ? 8.320 -4.597 -22.836 1.00 68.94 201 LYS A CA 1
ATOM 1583 C C . LYS A 1 201 ? 8.110 -4.385 -24.336 1.00 68.94 201 LYS A C 1
ATOM 1585 O O . LYS A 1 201 ? 8.892 -4.866 -25.162 1.00 68.94 201 LYS A O 1
ATOM 1590 N N . ILE A 1 202 ? 7.065 -3.641 -24.708 1.00 66.62 202 ILE A N 1
ATOM 1591 C CA . ILE A 1 202 ? 6.818 -3.254 -26.107 1.00 66.62 202 ILE A CA 1
ATOM 1592 C C . ILE A 1 202 ? 7.261 -1.801 -26.308 1.00 66.62 202 ILE A C 1
ATOM 1594 O O . ILE A 1 202 ? 6.777 -0.915 -25.601 1.00 66.62 202 ILE A O 1
ATOM 1598 N N . PRO A 1 203 ? 8.139 -1.518 -27.290 1.00 62.59 203 PRO A N 1
ATOM 1599 C CA . PRO A 1 203 ? 8.439 -0.150 -27.682 1.00 62.59 203 PRO A CA 1
ATOM 1600 C C . PRO A 1 203 ? 7.217 0.435 -28.399 1.00 62.59 203 PRO A C 1
ATOM 1602 O O . PRO A 1 203 ? 7.029 0.251 -29.602 1.00 62.59 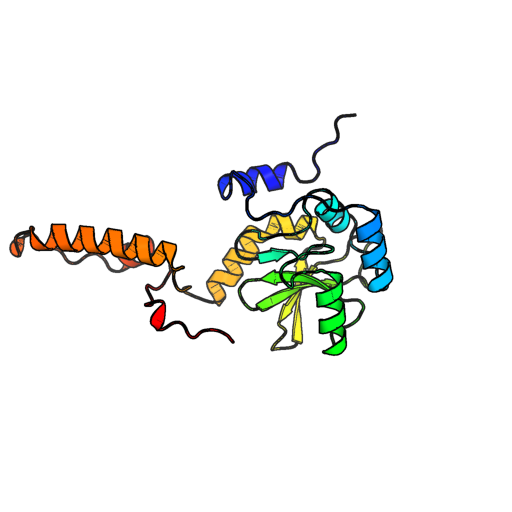203 PRO A O 1
ATOM 1605 N N . VAL A 1 204 ? 6.365 1.120 -27.643 1.00 67.19 204 VAL A N 1
ATOM 1606 C CA . VAL A 1 204 ? 5.249 1.913 -28.166 1.00 67.19 204 VAL A CA 1
ATOM 1607 C C . VAL A 1 204 ? 5.696 3.370 -28.173 1.00 67.19 204 VAL A C 1
ATOM 1609 O O . VAL A 1 204 ? 6.295 3.829 -27.209 1.00 67.19 204 VAL A O 1
ATOM 1612 N N . ASP A 1 205 ? 5.459 4.093 -29.270 1.00 66.38 205 ASP A N 1
ATOM 1613 C CA . ASP A 1 205 ? 5.719 5.537 -29.309 1.00 66.38 205 ASP A CA 1
ATOM 1614 C C . ASP A 1 205 ? 4.855 6.223 -28.233 1.00 66.38 205 ASP A C 1
ATOM 1616 O O . ASP A 1 205 ? 3.630 6.067 -28.282 1.00 66.38 205 ASP A O 1
ATOM 1620 N N . PRO A 1 206 ? 5.440 6.977 -27.283 1.00 63.88 206 PRO A N 1
ATOM 1621 C CA . PRO A 1 206 ? 4.695 7.602 -26.193 1.00 63.88 206 PRO A CA 1
ATOM 1622 C C . PRO A 1 206 ? 3.553 8.500 -26.676 1.00 63.88 206 PRO A C 1
ATOM 1624 O O . PRO A 1 206 ? 2.538 8.622 -26.004 1.00 63.88 206 PRO A O 1
ATOM 1627 N N . ARG A 1 207 ? 3.650 9.068 -27.889 1.00 69.44 207 ARG A N 1
ATOM 1628 C CA . ARG A 1 207 ? 2.585 9.887 -28.501 1.00 69.44 207 ARG A CA 1
ATOM 1629 C C . ARG A 1 207 ? 1.326 9.091 -28.854 1.00 69.44 207 ARG A C 1
ATOM 1631 O O . ARG A 1 207 ? 0.301 9.682 -29.180 1.00 69.44 207 ARG A O 1
ATOM 1638 N N . HIS A 1 208 ? 1.421 7.765 -28.862 1.00 67.69 208 HIS A N 1
ATOM 1639 C CA . HIS A 1 208 ? 0.322 6.842 -29.132 1.00 67.69 208 HIS A CA 1
ATOM 1640 C C . HIS A 1 208 ? -0.263 6.240 -27.847 1.00 67.69 208 HIS A C 1
ATOM 1642 O O . HIS A 1 208 ? -1.293 5.565 -27.917 1.00 67.69 208 HIS A O 1
ATOM 1648 N N . LEU A 1 209 ? 0.358 6.482 -26.688 1.00 60.78 209 LEU A N 1
ATOM 1649 C CA . LEU A 1 209 ? -0.245 6.187 -25.396 1.00 60.78 209 LEU A CA 1
ATOM 1650 C C . LEU A 1 209 ? -1.302 7.266 -25.146 1.00 60.78 209 LEU A C 1
ATOM 1652 O O . LEU A 1 209 ? -0.994 8.456 -25.121 1.00 60.78 209 LEU A O 1
ATOM 1656 N N . LYS A 1 210 ? -2.575 6.867 -25.056 1.00 50.59 210 LYS A N 1
ATOM 1657 C CA . LYS A 1 210 ? -3.642 7.809 -24.707 1.00 50.59 210 LYS A CA 1
ATOM 1658 C C . LYS A 1 210 ? -3.373 8.327 -23.297 1.00 50.59 210 LYS A C 1
ATOM 1660 O O . LYS A 1 210 ? -3.174 7.518 -22.394 1.00 50.59 210 LYS A O 1
ATOM 1665 N N . SER A 1 211 ? -3.407 9.643 -23.121 1.00 43.53 211 SER A N 1
ATOM 1666 C CA . SER A 1 211 ? -3.546 10.267 -21.808 1.00 43.53 211 SER A CA 1
ATOM 1667 C C . SER A 1 211 ? -4.774 9.648 -21.136 1.00 43.53 211 SER A C 1
ATOM 1669 O O . SER A 1 211 ? -5.860 9.676 -21.719 1.00 43.53 211 SER A O 1
ATOM 1671 N N . ARG A 1 212 ? -4.594 8.996 -19.984 1.00 43.31 212 ARG A N 1
ATOM 1672 C CA . ARG A 1 212 ? -5.719 8.706 -19.094 1.00 43.31 212 ARG A CA 1
ATOM 1673 C C . ARG A 1 212 ? -6.066 10.052 -18.453 1.00 43.31 212 ARG A C 1
ATOM 1675 O O . ARG A 1 212 ? -5.259 10.558 -17.682 1.00 43.31 212 ARG A O 1
ATOM 1682 N N . ASP A 1 213 ? -7.157 10.650 -18.929 1.00 38.12 213 ASP A N 1
ATOM 1683 C CA . ASP A 1 213 ? -7.831 11.782 -18.278 1.00 38.12 213 ASP A CA 1
ATOM 1684 C C . ASP A 1 213 ? -8.485 11.324 -16.968 1.00 38.12 213 ASP A C 1
ATOM 1686 O O . ASP A 1 213 ? -8.926 10.147 -16.927 1.00 38.12 213 ASP A O 1
#

Radius of gyration: 21.52 Å; chains: 1; bounding box: 48×30×71 Å

Secondary structure (DSSP, 8-state):
-----TTHHHHHHHTTT-SS-TTBPPPPPHHHHHHHHHHHTSPPPHHHHHHHTT---EEETTEEEPBSS-SSS-BHHHHHHHHHHTT--TTEEEEEEETTS-EEEEEGGG--TTS---EEEEETTTTEEEEEESSHHHHHHHHHHHHHHHHHHH-SPBPPHHHHHHHHHHHHHHHHHHHHS-GGG--PPPHHHHHHHTTT-B---GGGSPP--